Protein AF-G4YVN9-F1 (afdb_monomer)

Solvent-accessible surface area (backbone atoms only — not comparable to full-atom values): 14091 Å² total; per-residue (Å²): 124,64,79,75,67,74,50,81,81,63,71,88,77,59,99,84,63,82,79,69,80,86,70,81,85,80,75,87,69,86,70,76,85,80,67,94,53,80,72,56,83,64,62,75,65,60,95,79,80,63,79,85,68,81,74,78,73,76,87,68,78,73,83,72,84,81,64,103,67,51,73,68,53,55,52,47,38,71,74,72,46,78,94,74,65,49,88,92,45,40,80,76,66,80,69,82,77,75,92,75,70,86,84,69,93,81,78,81,51,76,68,57,58,75,26,63,93,32,73,70,48,42,49,42,58,79,54,39,70,68,57,38,47,49,52,24,53,53,51,42,51,52,49,64,70,40,43,68,60,51,30,52,52,53,47,52,52,38,49,58,47,23,76,77,39,80,84,54,81,69,75,56,63,66,59,45,40,54,57,66,63,65,62,75,78,64,48,36,67,59,54,53,50,54,52,51,52,52,51,48,42,70,76,54,65,74,87,69,65,77,87,82,112

Radius of gyration: 25.39 Å; Cα contacts (8 Å, |Δi|>4): 67; chains: 1; bounding box: 61×57×61 Å

Structure (mmCIF, N/CA/C/O backbone):
data_AF-G4YVN9-F1
#
_entry.id   AF-G4YVN9-F1
#
loop_
_atom_site.group_PDB
_atom_site.id
_atom_site.type_symbol
_atom_site.label_atom_id
_atom_site.label_alt_id
_atom_site.label_comp_id
_atom_site.label_asym_id
_atom_site.label_entity_id
_atom_site.label_seq_id
_atom_site.pdbx_PDB_ins_code
_atom_site.Cartn_x
_atom_site.Cartn_y
_atom_site.Cartn_z
_atom_site.occupancy
_atom_site.B_iso_or_equiv
_atom_site.auth_seq_id
_atom_site.auth_comp_id
_atom_site.auth_asym_id
_atom_site.auth_atom_id
_atom_site.pdbx_PDB_model_num
ATOM 1 N N . MET A 1 1 ? 16.236 -17.121 -5.982 1.00 44.38 1 MET A N 1
ATOM 2 C CA . MET A 1 1 ? 16.757 -15.906 -6.658 1.00 44.38 1 MET A CA 1
ATOM 3 C C . MET A 1 1 ? 18.262 -15.664 -6.457 1.00 44.38 1 MET A C 1
ATOM 5 O O . MET A 1 1 ? 18.818 -14.836 -7.165 1.00 44.38 1 MET A O 1
ATOM 9 N N . GLU A 1 2 ? 18.965 -16.414 -5.595 1.00 36.50 2 GLU A N 1
ATOM 10 C CA . GLU A 1 2 ? 20.438 -16.334 -5.473 1.00 36.50 2 GLU A CA 1
ATOM 11 C C . GLU A 1 2 ? 21.221 -16.834 -6.702 1.00 36.50 2 GLU A C 1
ATOM 13 O O . GLU A 1 2 ? 22.342 -16.385 -6.937 1.00 36.50 2 GLU A O 1
ATOM 18 N N . GLY A 1 3 ? 20.648 -17.748 -7.495 1.00 36.69 3 GLY A N 1
ATOM 19 C CA . GLY A 1 3 ? 21.341 -18.373 -8.632 1.00 36.69 3 GLY A CA 1
ATOM 20 C C . GLY A 1 3 ? 21.791 -17.387 -9.716 1.00 36.69 3 GLY A C 1
ATOM 21 O O . GLY A 1 3 ? 22.830 -17.594 -10.327 1.00 36.69 3 GLY A O 1
ATOM 22 N N . LEU A 1 4 ? 21.072 -16.274 -9.890 1.00 42.16 4 LEU A N 1
ATOM 23 C CA . LEU A 1 4 ? 21.401 -15.225 -10.867 1.00 42.16 4 LEU A CA 1
ATOM 24 C C . LEU A 1 4 ? 22.430 -14.209 -10.338 1.00 42.16 4 LEU A C 1
ATOM 26 O O . LEU A 1 4 ? 22.966 -13.423 -11.111 1.00 42.16 4 LEU A O 1
ATOM 30 N N . ARG A 1 5 ? 22.707 -14.219 -9.025 1.00 46.09 5 ARG A N 1
ATOM 31 C CA . ARG A 1 5 ? 23.653 -13.306 -8.355 1.00 46.09 5 ARG A CA 1
ATOM 32 C C . ARG A 1 5 ? 25.050 -13.918 -8.174 1.00 46.09 5 ARG A C 1
ATOM 34 O O . ARG A 1 5 ? 26.024 -13.180 -8.054 1.00 46.09 5 ARG A O 1
ATOM 41 N N . LYS A 1 6 ? 25.156 -15.256 -8.107 1.00 42.47 6 LYS A N 1
ATOM 42 C CA . LYS A 1 6 ? 26.416 -15.977 -7.809 1.00 42.47 6 LYS A CA 1
ATOM 43 C C . LYS A 1 6 ? 27.390 -16.034 -8.979 1.00 42.47 6 LYS A C 1
ATOM 45 O O . LYS A 1 6 ? 28.599 -16.121 -8.768 1.00 42.47 6 LYS A O 1
ATOM 50 N N . GLU A 1 7 ? 26.893 -15.927 -10.198 1.00 38.38 7 GLU A N 1
ATOM 51 C CA . GLU A 1 7 ? 27.740 -15.787 -11.367 1.00 38.38 7 GLU A CA 1
ATOM 52 C C . GLU A 1 7 ? 27.807 -14.297 -11.679 1.00 38.38 7 GLU A C 1
ATOM 54 O O . GLU A 1 7 ? 26.782 -13.670 -11.923 1.00 38.38 7 GLU A O 1
ATOM 59 N N . ARG A 1 8 ? 29.003 -13.701 -11.651 1.00 44.34 8 ARG A N 1
ATOM 60 C CA . ARG A 1 8 ? 29.270 -12.351 -12.180 1.00 44.34 8 ARG A CA 1
ATOM 61 C C . ARG A 1 8 ? 29.060 -12.336 -13.706 1.00 44.34 8 ARG A C 1
ATOM 63 O O . ARG A 1 8 ? 29.986 -12.058 -14.462 1.00 44.34 8 ARG A O 1
ATOM 70 N N . LEU A 1 9 ? 27.874 -12.733 -14.159 1.00 46.00 9 LEU A N 1
ATOM 71 C CA . LEU A 1 9 ? 27.539 -13.019 -15.547 1.00 46.00 9 LEU A CA 1
ATOM 72 C C . LEU A 1 9 ? 27.389 -11.731 -16.356 1.00 46.00 9 LEU A C 1
ATOM 74 O O . LEU A 1 9 ? 27.529 -11.725 -17.576 1.00 46.00 9 LEU A O 1
ATOM 78 N N . PHE A 1 10 ? 27.184 -10.615 -15.662 1.00 49.19 10 PHE A N 1
ATOM 79 C CA . PHE A 1 10 ? 27.110 -9.295 -16.249 1.00 49.19 10 PHE A CA 1
ATOM 80 C C . PHE A 1 10 ? 28.184 -8.435 -15.586 1.00 49.19 10 PHE A C 1
ATOM 82 O O . PHE A 1 10 ? 28.262 -8.359 -14.363 1.00 49.19 10 PHE A O 1
ATOM 89 N N . GLY A 1 11 ? 29.072 -7.866 -16.411 1.00 50.97 11 GLY A N 1
ATOM 90 C CA . GLY A 1 11 ? 30.126 -6.939 -15.987 1.00 50.97 11 GLY A CA 1
ATOM 91 C C . GLY A 1 11 ? 29.588 -5.699 -15.249 1.00 50.97 11 GLY A C 1
ATOM 92 O O . GLY A 1 11 ? 28.411 -5.666 -14.903 1.00 50.97 11 GLY A O 1
ATOM 93 N N . PRO A 1 12 ? 30.421 -4.670 -15.007 1.00 53.59 12 PRO A N 1
ATOM 94 C CA . PRO A 1 12 ? 30.052 -3.543 -14.147 1.00 53.59 12 PRO A CA 1
ATOM 95 C C . PRO A 1 12 ? 28.684 -2.942 -14.518 1.00 53.59 12 PRO A C 1
ATOM 97 O O . PRO A 1 12 ? 28.393 -2.726 -15.699 1.00 53.59 12 PRO A O 1
ATOM 100 N N . THR A 1 13 ? 27.845 -2.745 -13.498 1.00 54.03 13 THR A N 1
ATOM 101 C CA . THR A 1 13 ? 26.510 -2.131 -13.571 1.00 54.03 13 THR A CA 1
ATOM 102 C C . THR A 1 13 ? 26.616 -0.693 -14.075 1.00 54.03 13 THR A C 1
ATOM 104 O O . THR A 1 13 ? 27.587 -0.002 -13.762 1.00 54.03 13 THR A O 1
ATOM 107 N N . ALA A 1 14 ? 25.657 -0.255 -14.896 1.00 59.81 14 ALA A N 1
ATOM 108 C CA . ALA A 1 14 ? 25.642 1.118 -15.398 1.00 59.81 14 ALA A CA 1
ATOM 109 C C . ALA A 1 14 ? 25.299 2.099 -14.262 1.00 59.81 14 ALA A C 1
ATOM 111 O O . ALA A 1 14 ? 24.650 1.711 -13.296 1.00 59.81 14 ALA A O 1
ATOM 112 N N . GLU A 1 15 ? 25.712 3.367 -14.378 1.00 59.22 15 GLU A N 1
ATOM 113 C CA . GLU A 1 15 ? 25.463 4.400 -13.349 1.00 59.22 15 GLU A CA 1
ATOM 114 C C . GLU A 1 15 ? 23.966 4.629 -13.057 1.00 59.22 15 GLU A C 1
ATOM 116 O O . GLU A 1 15 ? 23.623 5.113 -11.985 1.00 59.22 15 GLU A O 1
ATOM 121 N N . ASP A 1 16 ? 23.089 4.230 -13.981 1.00 58.62 16 ASP A N 1
ATOM 122 C CA . ASP A 1 16 ? 21.628 4.372 -13.912 1.00 58.62 16 ASP A CA 1
ATOM 123 C C . ASP A 1 16 ? 20.902 3.080 -13.451 1.00 58.62 16 ASP A C 1
ATOM 125 O O . ASP A 1 16 ? 19.677 3.008 -13.406 1.00 58.62 16 ASP A O 1
ATOM 129 N N . ASP A 1 17 ? 21.637 2.013 -13.100 1.00 56.91 17 ASP A N 1
ATOM 130 C CA . ASP A 1 17 ? 21.050 0.763 -12.586 1.00 56.91 17 ASP A CA 1
ATOM 131 C C . ASP A 1 17 ? 20.788 0.864 -11.067 1.00 56.91 17 ASP A C 1
ATOM 133 O O . ASP A 1 17 ? 21.581 0.410 -10.242 1.00 56.91 17 ASP A O 1
ATOM 137 N N . VAL A 1 18 ? 19.649 1.448 -10.683 1.00 54.72 18 VAL A N 1
ATOM 138 C CA . VAL A 1 18 ? 19.271 1.714 -9.275 1.00 54.72 18 VAL A CA 1
ATOM 139 C C . VAL A 1 18 ? 18.641 0.534 -8.509 1.00 54.72 18 VAL A C 1
ATOM 141 O O . VAL A 1 18 ? 18.411 0.646 -7.308 1.00 54.72 18 VAL A O 1
ATOM 144 N N . SER A 1 19 ? 18.411 -0.628 -9.135 1.00 52.06 19 SER A N 1
ATOM 145 C CA . SER A 1 19 ? 17.716 -1.775 -8.499 1.00 52.06 19 SER A CA 1
ATOM 146 C C . SER A 1 19 ? 18.658 -2.875 -7.962 1.00 52.06 19 SER A C 1
ATOM 148 O O . SER A 1 19 ? 18.350 -4.066 -8.005 1.00 52.06 19 SER A O 1
ATOM 150 N N . VAL A 1 20 ? 19.852 -2.517 -7.471 1.00 47.88 20 VAL A N 1
ATOM 151 C CA . VAL A 1 20 ? 20.804 -3.497 -6.904 1.00 47.88 20 VAL A CA 1
ATOM 152 C C . VAL A 1 20 ? 21.161 -3.132 -5.465 1.00 47.88 20 VAL A C 1
ATOM 154 O O . VAL A 1 20 ? 22.222 -2.579 -5.179 1.00 47.88 20 VAL A O 1
ATOM 157 N N . VAL A 1 21 ? 20.267 -3.449 -4.529 1.00 47.47 21 VAL A N 1
ATOM 158 C CA . VAL A 1 21 ? 20.582 -3.369 -3.097 1.00 47.47 21 VAL A CA 1
ATOM 159 C C . VAL A 1 21 ? 21.611 -4.456 -2.751 1.00 47.47 21 VAL A C 1
ATOM 161 O O . VAL A 1 21 ? 21.440 -5.633 -3.063 1.00 47.47 21 VAL A O 1
ATOM 164 N N . ALA A 1 22 ? 22.719 -4.038 -2.131 1.00 46.50 22 ALA A N 1
ATOM 165 C CA . ALA A 1 22 ? 23.915 -4.844 -1.868 1.00 46.50 22 ALA A CA 1
ATOM 166 C C . ALA A 1 22 ? 23.820 -5.772 -0.639 1.00 46.50 22 ALA A C 1
ATOM 168 O O . ALA A 1 22 ? 24.801 -6.433 -0.290 1.00 46.50 22 ALA A O 1
ATOM 169 N N . THR A 1 23 ? 22.683 -5.815 0.055 1.00 42.72 23 THR A N 1
ATOM 170 C CA . THR A 1 23 ? 22.547 -6.609 1.279 1.00 42.72 23 THR A CA 1
ATOM 171 C C . THR A 1 23 ? 22.150 -8.038 0.940 1.00 42.72 23 THR A C 1
ATOM 173 O O . THR A 1 23 ? 21.122 -8.285 0.314 1.00 42.72 23 THR A O 1
ATOM 176 N N . ALA A 1 24 ? 22.999 -8.986 1.341 1.00 41.47 24 ALA A N 1
ATOM 177 C CA . ALA A 1 24 ? 22.681 -10.403 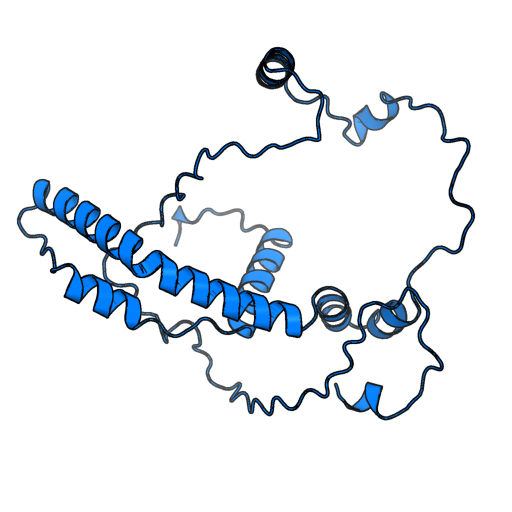1.301 1.00 41.47 24 ALA A CA 1
ATOM 178 C C . ALA A 1 24 ? 21.396 -10.647 2.103 1.00 41.47 24 ALA A C 1
ATOM 180 O O . ALA A 1 24 ? 21.340 -10.374 3.300 1.00 41.47 24 ALA A O 1
ATOM 181 N N . ASP A 1 25 ? 20.378 -11.120 1.395 1.00 45.06 25 ASP A N 1
ATOM 182 C CA . ASP A 1 25 ? 19.105 -11.585 1.926 1.00 45.06 25 ASP A CA 1
ATOM 183 C C . ASP A 1 25 ? 19.387 -12.825 2.789 1.00 45.06 25 ASP A C 1
ATOM 185 O O . ASP A 1 25 ? 19.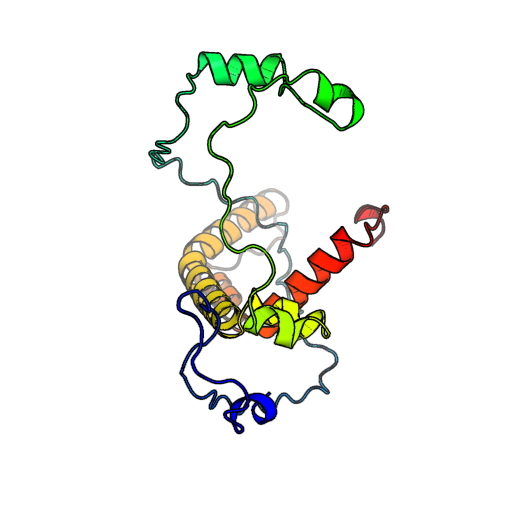578 -13.922 2.270 1.00 45.06 25 ASP A O 1
ATOM 189 N N . LEU A 1 26 ? 19.538 -12.620 4.099 1.00 38.94 26 LEU A N 1
ATOM 190 C CA . LEU A 1 26 ? 19.596 -13.685 5.107 1.00 38.94 26 LEU A CA 1
ATOM 191 C C . LEU A 1 26 ? 18.241 -13.825 5.809 1.00 38.94 26 LEU A C 1
ATOM 193 O O . LEU A 1 26 ? 18.182 -14.092 7.007 1.00 38.94 26 LEU A O 1
ATOM 197 N N . SER A 1 27 ? 17.148 -13.604 5.081 1.00 42.94 27 SER A N 1
ATOM 198 C CA . SER A 1 27 ? 15.816 -13.919 5.572 1.00 42.94 27 SER A CA 1
ATOM 199 C C . SER A 1 27 ? 15.478 -15.356 5.173 1.00 42.94 27 SER A C 1
ATOM 201 O O . SER A 1 27 ? 14.817 -15.588 4.161 1.00 42.94 27 SER A O 1
ATOM 203 N N . ASP A 1 28 ? 15.945 -16.328 5.964 1.00 38.59 28 ASP A N 1
ATOM 204 C CA . ASP A 1 28 ? 15.372 -17.682 5.983 1.00 38.59 28 ASP A CA 1
ATOM 205 C C . ASP A 1 28 ? 13.939 -17.573 6.529 1.00 38.59 28 ASP A C 1
ATOM 207 O O . ASP A 1 28 ? 13.666 -17.781 7.710 1.00 38.59 28 ASP A O 1
ATOM 211 N N . CYS A 1 29 ? 13.012 -17.174 5.663 1.00 37.56 29 CYS A N 1
ATOM 212 C CA . CYS A 1 29 ? 11.595 -17.395 5.886 1.00 37.56 29 CYS A CA 1
ATOM 213 C C . CYS A 1 29 ? 11.269 -18.737 5.241 1.00 37.56 29 CYS A C 1
ATOM 215 O O . CYS A 1 29 ? 10.968 -18.797 4.047 1.00 37.56 29 CYS A O 1
ATOM 217 N N . GLU A 1 30 ? 11.353 -19.815 6.020 1.00 38.53 30 GLU A N 1
ATOM 218 C CA . GLU A 1 30 ? 10.612 -21.033 5.704 1.00 38.53 30 GLU A CA 1
ATOM 219 C C . GLU A 1 30 ? 9.124 -20.664 5.748 1.00 38.53 30 GLU A C 1
ATOM 221 O O . GLU A 1 30 ? 8.496 -20.655 6.803 1.00 38.53 30 GLU A O 1
ATOM 226 N N . SER A 1 31 ? 8.581 -20.222 4.610 1.00 44.25 31 SER A N 1
ATOM 227 C CA . SER A 1 31 ? 7.146 -20.026 4.470 1.00 44.25 31 SER A CA 1
ATOM 228 C C . SER A 1 31 ? 6.526 -21.408 4.337 1.00 44.25 31 SER A C 1
ATOM 230 O O . SER A 1 31 ? 6.697 -22.064 3.305 1.00 44.25 31 SER A O 1
ATOM 232 N N . ASP A 1 32 ? 5.828 -21.840 5.379 1.00 39.81 32 ASP A N 1
ATOM 233 C CA . ASP A 1 32 ? 4.900 -22.964 5.325 1.00 39.81 32 ASP A CA 1
ATOM 234 C C . ASP A 1 32 ? 3.741 -22.529 4.412 1.00 39.81 32 ASP A C 1
ATOM 236 O O . ASP A 1 32 ? 2.757 -21.931 4.836 1.00 39.81 32 ASP A O 1
ATOM 240 N N . ALA A 1 33 ? 3.937 -22.695 3.104 1.00 45.34 33 ALA A N 1
ATOM 241 C CA . ALA A 1 33 ? 3.039 -22.225 2.050 1.00 45.34 33 ALA A CA 1
ATOM 242 C C . ALA A 1 33 ? 1.762 -23.081 1.915 1.00 45.34 33 ALA A C 1
ATOM 244 O O . ALA A 1 33 ? 1.075 -22.977 0.904 1.00 45.34 33 ALA A O 1
ATOM 245 N N . ASP A 1 34 ? 1.465 -23.911 2.918 1.00 45.06 34 ASP A N 1
ATOM 246 C CA . ASP A 1 34 ? 0.316 -24.820 2.959 1.00 45.06 34 ASP A CA 1
ATOM 247 C C . ASP A 1 34 ? -0.822 -24.319 3.874 1.00 45.06 34 ASP A C 1
ATOM 249 O O . ASP A 1 34 ? -1.827 -25.017 4.023 1.00 45.06 34 ASP A O 1
ATOM 253 N N . ASP A 1 35 ? -0.721 -23.119 4.465 1.00 43.28 35 ASP A N 1
ATOM 254 C CA . ASP A 1 35 ? -1.841 -22.531 5.214 1.00 43.28 35 ASP A CA 1
ATOM 255 C C . ASP A 1 35 ? -2.753 -21.719 4.277 1.00 43.28 35 ASP A C 1
ATOM 257 O O . ASP A 1 35 ? -2.614 -20.509 4.088 1.00 43.28 35 ASP A O 1
ATOM 261 N N . GLU A 1 36 ? -3.682 -22.432 3.639 1.00 47.59 36 GLU A N 1
ATOM 262 C CA . GLU A 1 36 ? -4.716 -21.944 2.707 1.00 47.59 36 GLU A CA 1
ATOM 263 C C . GLU A 1 36 ? -5.766 -21.009 3.358 1.00 47.59 36 GLU A C 1
ATOM 265 O O . GLU A 1 36 ? -6.865 -20.833 2.829 1.00 47.59 36 GLU A O 1
ATOM 270 N N . ASP A 1 37 ? -5.465 -20.391 4.506 1.00 49.16 37 ASP A N 1
ATOM 271 C CA . ASP A 1 37 ? -6.416 -19.542 5.227 1.00 49.16 37 ASP A CA 1
ATOM 272 C C . ASP A 1 37 ? -5.760 -18.331 5.937 1.00 49.16 37 ASP A C 1
ATOM 274 O O . ASP A 1 37 ? -6.037 -17.998 7.083 1.00 49.16 37 ASP A O 1
ATOM 278 N N . VAL A 1 38 ? -4.899 -17.588 5.228 1.00 49.00 38 VAL A N 1
ATOM 279 C CA . VAL A 1 38 ? -4.248 -16.355 5.745 1.00 49.00 38 VAL A CA 1
ATOM 280 C C . VAL A 1 38 ? -5.242 -15.256 6.166 1.00 49.00 38 VAL A C 1
ATOM 282 O O . VAL A 1 38 ? -4.917 -14.385 6.969 1.00 49.00 38 VAL A O 1
ATOM 285 N N . MET A 1 39 ? -6.479 -15.296 5.662 1.00 48.84 39 MET A N 1
ATOM 286 C CA . MET A 1 39 ? -7.509 -14.303 5.985 1.00 48.84 39 MET A CA 1
ATOM 287 C C . MET A 1 39 ? -8.295 -14.649 7.260 1.00 48.84 39 MET A C 1
ATOM 289 O O . MET A 1 39 ? -8.999 -13.780 7.783 1.00 48.84 39 MET A O 1
ATOM 293 N N . THR A 1 40 ? -8.205 -15.881 7.782 1.00 49.31 40 THR A N 1
ATOM 294 C CA . THR A 1 40 ? -8.967 -16.272 8.984 1.00 49.31 40 THR A CA 1
ATOM 295 C C . THR A 1 40 ? -8.291 -15.924 10.297 1.00 49.31 40 THR A C 1
ATOM 297 O O . THR A 1 40 ? -8.974 -15.832 11.319 1.00 49.31 40 THR A O 1
ATOM 300 N N . ASP A 1 41 ? -6.991 -15.644 10.297 1.00 50.22 41 ASP A N 1
ATOM 301 C CA . ASP A 1 41 ? -6.251 -15.376 11.533 1.00 50.22 41 ASP A CA 1
ATOM 302 C C . ASP A 1 41 ? -6.692 -14.088 12.252 1.00 50.22 41 ASP A C 1
ATOM 304 O O . ASP A 1 41 ? -6.548 -13.974 13.471 1.00 50.22 41 ASP A O 1
ATOM 308 N N . ASN A 1 42 ? -7.306 -13.156 11.515 1.00 54.69 42 ASN A N 1
ATOM 309 C CA . ASN A 1 42 ? -7.969 -11.961 12.040 1.00 54.69 42 ASN A CA 1
ATOM 310 C C . ASN A 1 42 ? -9.494 -11.968 11.765 1.00 54.69 42 ASN A C 1
ATOM 312 O O . ASN A 1 42 ? -10.126 -10.913 11.813 1.00 54.69 42 ASN A O 1
ATOM 316 N N . ALA A 1 43 ? -10.115 -13.133 11.501 1.00 45.22 43 ALA A N 1
ATOM 317 C CA . ALA A 1 43 ? -11.539 -13.257 11.124 1.00 45.22 43 ALA A CA 1
ATOM 318 C C . ALA A 1 43 ? -12.529 -12.686 12.147 1.00 45.22 43 ALA A C 1
ATOM 320 O O . ALA A 1 43 ? -13.690 -12.437 11.819 1.00 45.22 43 ALA A O 1
ATOM 321 N N . ILE A 1 44 ? -12.092 -12.457 13.385 1.00 42.12 44 ILE A N 1
ATOM 322 C CA . ILE A 1 44 ? -12.881 -11.718 14.364 1.00 42.12 44 ILE A CA 1
ATOM 323 C C . ILE A 1 44 ? -12.552 -10.235 14.191 1.00 42.12 44 ILE A C 1
ATOM 325 O O . ILE A 1 44 ? -11.922 -9.600 15.033 1.00 42.12 44 ILE A O 1
ATOM 329 N N . ALA A 1 45 ? -13.031 -9.677 13.079 1.00 43.56 45 ALA A N 1
ATOM 330 C CA . ALA A 1 45 ? -13.428 -8.281 13.051 1.00 43.56 45 ALA A CA 1
ATOM 331 C C . ALA A 1 45 ? -14.387 -8.102 14.236 1.00 43.56 45 ALA A C 1
ATOM 333 O O . ALA A 1 45 ? -15.422 -8.778 14.286 1.00 43.56 45 ALA A O 1
ATOM 334 N N . PRO A 1 46 ? -14.043 -7.300 15.250 1.00 40.50 46 PRO A N 1
ATOM 335 C CA . PRO A 1 46 ? -14.888 -7.235 16.418 1.00 40.50 46 PRO A CA 1
ATOM 336 C C . PRO A 1 46 ? -16.238 -6.663 15.981 1.00 40.50 46 PRO A C 1
ATOM 338 O O . PRO A 1 46 ? -16.267 -5.720 15.188 1.00 40.50 46 PRO A O 1
ATOM 341 N N . GLU A 1 47 ? -17.338 -7.271 16.441 1.00 37.12 47 GLU A N 1
ATOM 342 C CA . GLU A 1 47 ? -18.701 -6.909 16.030 1.00 37.12 47 GLU A CA 1
ATOM 343 C C . GLU A 1 47 ? -18.849 -5.377 15.963 1.00 37.12 47 GLU A C 1
ATOM 345 O O . GLU A 1 47 ? -18.799 -4.681 16.982 1.00 37.12 47 GLU A O 1
ATOM 350 N N . GLY A 1 48 ? -18.967 -4.843 14.741 1.00 41.66 48 GLY A N 1
ATOM 351 C CA . GLY A 1 48 ? -19.147 -3.414 14.499 1.00 41.66 48 GLY A CA 1
ATOM 352 C C . GLY A 1 48 ? -17.973 -2.622 13.912 1.00 41.66 48 GLY A C 1
ATOM 353 O O . GLY A 1 48 ? -18.015 -1.399 14.051 1.00 41.66 48 GLY A O 1
ATOM 354 N N . VAL A 1 49 ? -16.992 -3.234 13.234 1.00 43.16 49 VAL A N 1
ATOM 355 C CA . VAL A 1 49 ? -16.210 -2.517 12.196 1.00 43.16 49 VAL A CA 1
ATOM 356 C C . VAL A 1 49 ? -17.123 -2.198 11.007 1.00 43.16 49 VAL A C 1
ATOM 358 O O . VAL A 1 49 ? -17.133 -2.880 9.990 1.00 43.16 49 VAL A O 1
ATOM 361 N N . GLU A 1 50 ? -17.969 -1.187 11.191 1.00 42.56 50 GLU A N 1
ATOM 362 C CA . GLU A 1 50 ? -18.438 -0.375 10.069 1.00 42.56 50 GLU A CA 1
ATOM 363 C C . GLU A 1 50 ? -17.262 0.470 9.580 1.00 42.56 50 GLU A C 1
ATOM 365 O O . GLU A 1 50 ? -16.379 0.793 10.384 1.00 42.56 50 GLU A O 1
ATOM 370 N N . ASP A 1 51 ? -17.277 0.768 8.280 1.00 39.56 51 ASP A N 1
ATOM 371 C CA . ASP A 1 51 ? -16.274 1.513 7.524 1.00 39.56 51 ASP A CA 1
ATOM 372 C C . ASP A 1 51 ? -15.486 2.508 8.392 1.00 39.56 51 ASP A C 1
ATOM 374 O O . ASP A 1 51 ? -16.038 3.325 9.143 1.00 39.56 51 ASP A O 1
ATOM 378 N N . VAL A 1 52 ? -14.157 2.411 8.314 1.00 45.47 52 VAL A N 1
ATOM 379 C CA . VAL A 1 52 ? -13.277 3.502 8.729 1.00 45.47 52 VAL A CA 1
ATOM 380 C C . VAL A 1 52 ? -13.648 4.694 7.858 1.00 45.47 52 VAL A C 1
ATOM 382 O O . VAL A 1 52 ? -13.241 4.766 6.704 1.00 45.47 52 VAL A O 1
ATOM 385 N N . ASP A 1 53 ? -14.491 5.575 8.396 1.00 47.00 53 ASP A N 1
ATOM 386 C CA . ASP A 1 53 ? -14.748 6.883 7.807 1.00 47.00 53 ASP A CA 1
ATOM 387 C C . ASP A 1 53 ? -13.400 7.568 7.566 1.00 47.00 53 ASP A C 1
ATOM 389 O O . ASP A 1 53 ? -12.506 7.490 8.421 1.00 47.00 53 ASP A O 1
ATOM 393 N N . ASP A 1 54 ? -13.271 8.209 6.403 1.00 47.69 54 ASP A N 1
ATOM 394 C CA . ASP A 1 54 ? -12.088 8.964 6.008 1.00 47.69 54 ASP A CA 1
ATOM 395 C C . ASP A 1 54 ? -11.629 9.844 7.176 1.00 47.69 54 ASP A C 1
ATOM 397 O O . ASP A 1 54 ? -12.379 10.682 7.686 1.00 47.69 54 ASP A O 1
ATOM 401 N N . VAL A 1 55 ? -10.394 9.630 7.634 1.00 46.53 55 VAL A N 1
ATOM 402 C CA . VAL A 1 55 ? -9.767 10.517 8.612 1.00 46.53 55 VAL A CA 1
ATOM 403 C C . VAL A 1 55 ? -9.721 11.895 7.963 1.00 46.53 55 VAL A C 1
ATOM 405 O O . VAL A 1 55 ? -9.071 12.048 6.927 1.00 46.53 55 VAL A O 1
ATOM 408 N N . GLU A 1 56 ? -10.414 12.880 8.547 1.00 45.03 56 GLU A N 1
ATOM 409 C CA . GLU A 1 56 ? -10.306 14.277 8.124 1.00 45.03 56 GLU A CA 1
ATOM 410 C C . GLU A 1 56 ? -8.819 14.629 8.076 1.00 45.03 56 GLU A C 1
ATOM 412 O O . GLU A 1 56 ? -8.125 14.634 9.100 1.00 45.03 56 GLU A O 1
ATOM 417 N N . MET A 1 57 ? -8.307 14.844 6.861 1.00 43.97 57 MET A N 1
ATOM 418 C CA . MET A 1 57 ? -6.932 15.274 6.689 1.00 43.97 57 MET A CA 1
ATOM 419 C C . MET A 1 57 ? -6.787 16.586 7.449 1.00 43.97 57 MET A C 1
ATOM 421 O O . MET A 1 57 ? -7.574 17.511 7.265 1.00 43.97 57 MET A O 1
ATOM 425 N N . ASN A 1 58 ? -5.801 16.649 8.339 1.00 44.78 58 ASN A N 1
ATOM 426 C CA . ASN A 1 58 ? -5.463 17.878 9.032 1.00 44.78 58 ASN A CA 1
ATOM 427 C C . ASN A 1 58 ? -5.243 18.975 7.976 1.00 44.78 58 ASN A C 1
ATOM 429 O O . ASN A 1 58 ? -4.295 18.875 7.198 1.00 44.78 58 ASN A O 1
ATOM 433 N N . GLU A 1 59 ? -6.089 20.009 7.982 1.00 48.06 59 GLU A N 1
ATOM 434 C CA . GLU A 1 59 ? -6.000 21.270 7.211 1.00 48.06 59 GLU A CA 1
ATOM 435 C C . GLU A 1 59 ? -4.763 22.102 7.629 1.00 48.06 59 GLU A C 1
ATOM 437 O O . GLU A 1 59 ? -4.776 23.330 7.708 1.00 48.06 59 GLU A O 1
ATOM 442 N N . GLY A 1 60 ? -3.677 21.428 8.006 1.00 44.00 60 GLY A N 1
ATOM 443 C CA . GLY A 1 60 ? -2.398 22.032 8.303 1.00 44.00 60 GLY A CA 1
ATOM 444 C C . GLY A 1 60 ? -1.736 22.401 6.994 1.00 44.00 60 GLY A C 1
ATOM 445 O O . GLY A 1 60 ? -0.998 21.579 6.466 1.00 44.00 60 GLY A O 1
ATOM 446 N N . ASP A 1 61 ? -2.062 23.604 6.513 1.00 49.22 61 ASP A N 1
ATOM 447 C CA . ASP A 1 61 ? -1.353 24.429 5.525 1.00 49.22 61 ASP A CA 1
ATOM 448 C C . ASP A 1 61 ? -0.248 23.655 4.794 1.00 49.22 61 ASP A C 1
ATOM 450 O O . ASP A 1 61 ? 0.947 23.772 5.088 1.00 49.22 61 ASP A O 1
ATOM 454 N N . LEU A 1 62 ? -0.674 22.769 3.888 1.00 46.50 62 LEU A N 1
ATOM 455 C CA . LEU A 1 62 ? 0.235 22.193 2.921 1.00 46.50 62 LEU A CA 1
ATOM 456 C C . LEU A 1 62 ? 0.611 23.364 2.025 1.00 46.50 62 LEU A C 1
ATOM 458 O O . LEU A 1 62 ? -0.176 23.763 1.171 1.00 46.50 62 LEU A O 1
ATOM 462 N N . ASP A 1 63 ? 1.800 23.920 2.244 1.00 49.12 63 ASP A N 1
ATOM 463 C CA . ASP A 1 63 ? 2.476 24.799 1.295 1.00 49.12 63 ASP A CA 1
ATOM 464 C C . ASP A 1 63 ? 2.743 23.985 0.017 1.00 49.12 63 ASP A C 1
ATOM 466 O O . ASP A 1 63 ? 3.843 23.494 -0.244 1.00 49.12 63 ASP A O 1
ATOM 470 N N . THR A 1 64 ? 1.683 23.743 -0.758 1.00 46.44 64 THR A N 1
ATOM 471 C CA . THR A 1 64 ? 1.709 23.143 -2.087 1.00 46.44 64 THR A CA 1
ATOM 472 C C . THR A 1 64 ? 2.219 24.198 -3.051 1.00 46.44 64 THR A C 1
ATOM 474 O O . THR A 1 64 ? 1.505 24.675 -3.932 1.00 46.44 64 THR A O 1
ATOM 477 N N . GLY A 1 65 ? 3.472 24.603 -2.877 1.00 54.09 65 GLY A N 1
ATOM 478 C CA . GLY A 1 65 ? 4.162 25.414 -3.857 1.00 54.09 65 GLY A CA 1
ATOM 479 C C . GLY A 1 65 ? 4.391 24.593 -5.118 1.00 54.09 65 GLY A C 1
ATOM 480 O O . GLY A 1 65 ? 5.448 23.980 -5.233 1.00 54.09 65 GLY A O 1
ATOM 481 N N . THR A 1 66 ? 3.437 24.528 -6.059 1.00 54.41 66 THR A N 1
ATOM 482 C CA . THR A 1 66 ? 3.759 24.118 -7.449 1.00 54.41 66 THR A CA 1
ATOM 483 C C . THR A 1 66 ? 2.748 24.426 -8.556 1.00 54.41 66 THR A C 1
ATOM 485 O O . THR A 1 66 ? 3.051 24.128 -9.709 1.00 54.41 66 THR A O 1
ATOM 488 N N . PHE A 1 67 ? 1.601 25.055 -8.304 1.00 54.84 67 PHE A N 1
ATOM 489 C CA . PHE A 1 67 ? 0.753 25.522 -9.405 1.00 54.84 67 PHE A CA 1
ATOM 490 C C . PHE A 1 67 ? 0.332 26.963 -9.133 1.00 54.84 67 PHE A C 1
ATOM 492 O O . PHE A 1 67 ? -0.357 27.216 -8.151 1.00 54.84 67 PHE A O 1
ATOM 499 N N . ASP A 1 68 ? 0.779 27.900 -9.979 1.00 67.94 68 ASP A N 1
ATOM 500 C CA . ASP A 1 68 ? 0.331 29.304 -10.011 1.00 67.94 68 ASP A CA 1
ATOM 501 C C . ASP A 1 68 ? -1.158 29.366 -10.421 1.00 67.94 68 ASP A C 1
ATOM 503 O O . ASP A 1 68 ? -1.510 29.850 -11.494 1.00 67.94 68 ASP A O 1
ATOM 507 N N . LEU A 1 69 ? -2.042 28.800 -9.601 1.00 77.50 69 LEU A N 1
ATOM 508 C CA . LEU A 1 69 ? -3.487 28.791 -9.791 1.00 77.50 69 LEU A CA 1
ATOM 509 C C . LEU A 1 69 ? -4.125 29.600 -8.668 1.00 77.50 69 LEU A C 1
ATOM 511 O O . LEU A 1 69 ? -3.859 29.375 -7.488 1.00 77.50 69 LEU A O 1
ATOM 515 N N . THR A 1 70 ? -4.966 30.558 -9.039 1.00 84.88 70 THR A N 1
ATOM 516 C CA . THR A 1 70 ? -5.725 31.372 -8.089 1.00 84.88 70 THR A CA 1
ATOM 517 C C . THR A 1 70 ? -7.031 30.677 -7.683 1.00 84.88 70 THR A C 1
ATOM 519 O O . THR A 1 70 ? -7.508 29.772 -8.366 1.00 84.88 70 THR A O 1
ATOM 522 N N . ASP A 1 71 ? -7.648 31.108 -6.577 1.00 84.81 71 ASP A N 1
ATOM 523 C CA . ASP A 1 71 ? -8.963 30.598 -6.139 1.00 84.81 71 ASP A CA 1
ATOM 524 C C . ASP A 1 71 ? -10.052 30.803 -7.214 1.00 84.81 71 ASP A C 1
ATOM 526 O O . ASP A 1 71 ? -10.907 29.943 -7.431 1.00 84.81 71 ASP A O 1
ATOM 530 N N . ASP A 1 72 ? -9.966 31.907 -7.962 1.00 84.44 72 ASP A N 1
ATOM 531 C CA . ASP A 1 72 ? -10.847 32.180 -9.099 1.00 84.44 72 ASP A CA 1
ATOM 532 C C . ASP A 1 72 ? -10.621 31.182 -10.252 1.00 84.44 72 ASP A C 1
ATOM 534 O O . ASP A 1 72 ? -11.589 30.749 -10.888 1.00 84.44 72 ASP A O 1
ATOM 538 N N . ASP A 1 73 ? -9.376 30.754 -10.496 1.00 82.75 73 ASP A N 1
ATOM 539 C CA . ASP A 1 73 ? -9.063 29.720 -11.492 1.00 82.75 73 ASP A CA 1
ATOM 540 C C . ASP A 1 73 ? -9.648 28.366 -11.073 1.00 82.75 73 ASP A C 1
ATOM 542 O O . ASP A 1 73 ? -10.271 27.681 -11.886 1.00 82.75 73 ASP A O 1
ATOM 546 N N . LEU A 1 74 ? -9.529 28.001 -9.792 1.00 84.31 74 LEU A N 1
ATOM 547 C CA . LEU A 1 74 ? -10.110 26.768 -9.248 1.00 84.31 74 LEU A CA 1
ATOM 548 C C . LEU A 1 74 ? -11.638 26.772 -9.337 1.00 84.31 74 LEU A C 1
ATOM 550 O O . LEU A 1 74 ? -12.239 25.773 -9.740 1.00 84.31 74 LEU A O 1
ATOM 554 N N . ARG A 1 75 ? -12.278 27.904 -9.019 1.00 86.75 75 ARG A N 1
ATOM 555 C CA . ARG A 1 75 ? -13.732 28.061 -9.144 1.00 86.75 75 ARG A CA 1
ATOM 556 C C . ARG A 1 75 ? -14.180 27.982 -10.605 1.00 86.75 75 ARG A C 1
ATOM 558 O O . ARG A 1 75 ? -15.177 27.330 -10.905 1.00 86.75 75 ARG A O 1
ATOM 565 N N . THR A 1 76 ? -13.403 28.557 -11.519 1.00 86.44 76 THR A N 1
ATOM 566 C CA . THR A 1 76 ? -13.656 28.464 -12.962 1.00 86.44 76 THR A CA 1
ATOM 567 C C . THR A 1 76 ? -13.523 27.026 -13.463 1.00 86.44 76 THR A C 1
ATOM 569 O O . THR A 1 76 ? -14.379 26.570 -14.220 1.00 86.44 76 THR A O 1
ATOM 572 N N . ILE A 1 77 ? -12.508 26.274 -13.024 1.00 85.19 77 ILE A N 1
ATOM 573 C CA . ILE A 1 77 ? -12.340 24.850 -13.370 1.00 85.19 77 ILE A CA 1
ATOM 574 C C . ILE A 1 77 ? -13.483 24.010 -12.785 1.00 85.19 77 ILE A C 1
ATOM 576 O O . ILE A 1 77 ? -13.981 23.106 -13.452 1.00 85.19 77 ILE A O 1
ATOM 580 N N . ALA A 1 78 ? -13.954 24.319 -11.575 1.00 84.81 78 ALA A N 1
ATOM 581 C CA . ALA A 1 78 ? -15.098 23.630 -10.979 1.00 84.81 78 ALA A CA 1
ATOM 582 C C . ALA A 1 78 ? -16.403 23.860 -11.767 1.00 84.81 78 ALA A C 1
ATOM 584 O O . ALA A 1 78 ? -17.212 22.941 -11.899 1.00 84.81 78 ALA A O 1
ATOM 585 N N . GLU A 1 79 ? -16.606 25.065 -12.309 1.00 86.06 79 GLU A N 1
AT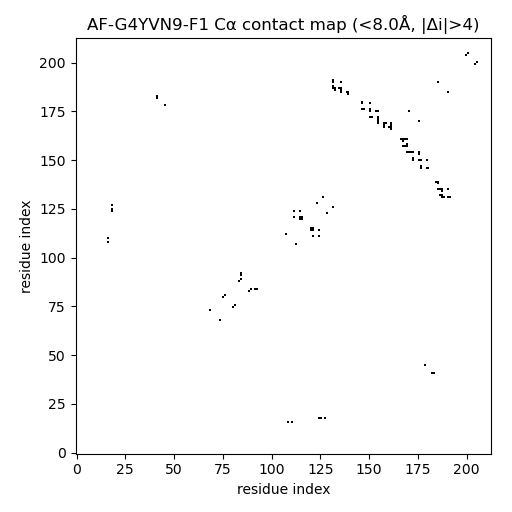OM 586 C CA . GLU A 1 79 ? -17.797 25.422 -13.091 1.00 86.06 79 GLU A CA 1
ATOM 587 C C . GLU A 1 79 ? -17.730 24.952 -14.555 1.00 86.06 79 GLU A C 1
ATOM 589 O O . GLU A 1 79 ? -18.733 24.494 -15.105 1.00 86.06 79 GLU A O 1
ATOM 594 N N . SER A 1 80 ? -16.564 25.074 -15.198 1.00 82.50 80 SER A N 1
ATOM 595 C CA . SER A 1 80 ? -16.366 24.797 -16.632 1.00 82.50 80 SER A CA 1
ATOM 596 C C . SER A 1 80 ? -15.797 23.406 -16.934 1.00 82.50 80 SER A C 1
ATOM 598 O O . SER A 1 80 ? -15.854 22.957 -18.080 1.00 82.50 80 SER A O 1
ATOM 600 N N . GLY A 1 81 ? -15.311 22.702 -15.909 1.00 81.31 81 GLY A N 1
ATOM 601 C CA . GLY A 1 81 ? -14.638 21.415 -16.032 1.00 81.31 81 GLY A CA 1
ATOM 602 C C . GLY A 1 81 ? -13.181 21.538 -16.489 1.00 81.31 81 GLY A C 1
ATOM 603 O O . GLY A 1 81 ? -12.639 22.623 -16.688 1.00 81.31 81 GLY A O 1
ATOM 604 N N . TRP A 1 82 ? -12.528 20.389 -16.668 1.00 80.12 82 TRP A N 1
ATOM 605 C CA . TRP A 1 82 ? -11.177 20.325 -17.226 1.00 80.12 82 TRP A CA 1
ATOM 606 C C . TRP A 1 82 ? -11.225 20.391 -18.752 1.00 80.12 82 TRP A C 1
ATOM 608 O O . TRP A 1 82 ? -12.018 19.689 -19.386 1.00 80.12 82 TRP A O 1
ATOM 618 N N . VAL A 1 83 ? -10.322 21.170 -19.355 1.00 75.88 83 VAL A N 1
ATOM 619 C CA . VAL A 1 83 ? -10.056 21.060 -20.794 1.00 75.88 83 VAL A CA 1
ATOM 620 C C . VAL A 1 83 ? -9.424 19.693 -21.037 1.00 75.88 83 VAL A C 1
ATOM 622 O O . VAL A 1 83 ? -8.287 19.441 -20.642 1.00 75.88 83 VAL A O 1
ATOM 625 N N . THR A 1 84 ? -10.186 18.794 -21.648 1.00 75.25 84 THR A N 1
ATOM 626 C CA . THR A 1 84 ? -9.756 17.427 -21.936 1.00 75.25 84 THR A CA 1
ATOM 627 C C . THR A 1 84 ? -9.352 17.310 -23.399 1.00 75.25 84 THR A C 1
ATOM 629 O O . THR A 1 84 ? -10.040 17.789 -24.297 1.00 75.25 84 THR A O 1
ATOM 632 N N . TYR A 1 85 ? -8.209 16.671 -23.629 1.00 75.69 85 TYR A N 1
ATOM 633 C CA . TYR A 1 85 ? -7.728 16.307 -24.957 1.00 75.69 85 TYR A CA 1
ATOM 634 C C . TYR A 1 85 ? -7.717 14.784 -25.030 1.00 75.69 85 TYR A C 1
ATOM 636 O O . TYR A 1 85 ? -6.696 14.144 -24.785 1.00 75.69 85 TYR A O 1
ATOM 644 N N . ASP A 1 86 ? -8.890 14.203 -25.269 1.00 77.94 86 ASP A N 1
ATOM 645 C CA . ASP A 1 86 ? -9.012 12.770 -25.533 1.00 77.94 86 ASP A CA 1
ATOM 646 C C . ASP A 1 86 ? -8.431 12.412 -26.916 1.00 77.94 86 ASP A C 1
ATOM 648 O O . ASP A 1 86 ? -7.933 13.270 -27.648 1.00 77.94 86 ASP A O 1
ATOM 652 N N . GLU A 1 87 ? -8.466 11.131 -27.283 1.00 76.00 87 GLU A N 1
ATOM 653 C CA . GLU A 1 87 ? -7.918 10.660 -28.560 1.00 76.00 87 GLU A CA 1
ATOM 654 C C . GLU A 1 87 ? -8.524 11.403 -29.769 1.00 76.00 87 GLU A C 1
ATOM 656 O O . GLU A 1 87 ? -7.785 11.792 -30.677 1.00 76.00 87 GLU A O 1
ATOM 661 N N . GLU A 1 88 ? -9.832 11.690 -29.742 1.00 77.88 88 GLU A N 1
ATOM 662 C CA . GLU A 1 88 ? -10.565 12.368 -30.821 1.00 77.88 88 GLU A CA 1
ATOM 663 C C . GLU A 1 88 ? -10.248 13.872 -30.906 1.00 77.88 88 GLU A C 1
ATOM 665 O O . GLU A 1 88 ? -10.248 14.446 -31.998 1.00 77.88 88 GLU A O 1
ATOM 670 N N . HIS A 1 89 ? -9.932 14.511 -29.776 1.00 76.44 89 HIS A N 1
ATOM 671 C CA . HIS A 1 89 ? -9.698 15.956 -29.666 1.00 76.44 89 HIS A CA 1
ATOM 672 C C . HIS A 1 89 ? -8.220 16.333 -29.476 1.00 76.44 89 HIS A C 1
ATOM 674 O O . HIS A 1 89 ? -7.889 17.521 -29.446 1.00 76.44 89 HIS A O 1
ATOM 680 N N . SER A 1 90 ? -7.319 15.351 -29.399 1.00 74.94 90 SER A N 1
ATOM 681 C CA . SER A 1 90 ? -5.872 15.534 -29.208 1.00 74.94 90 SER A CA 1
ATOM 682 C C . SER A 1 90 ? -5.227 16.466 -30.242 1.00 74.94 90 SER A C 1
ATOM 684 O O . SER A 1 90 ? -4.334 17.242 -29.908 1.00 74.9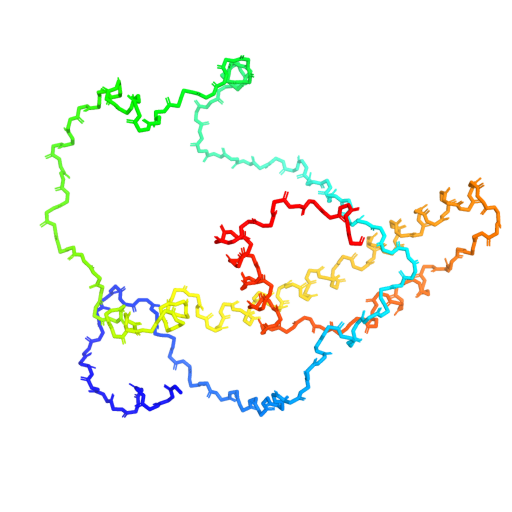4 90 SER A O 1
ATOM 686 N N . GLY A 1 91 ? -5.731 16.474 -31.480 1.00 75.69 91 GLY A N 1
ATOM 687 C CA . GLY A 1 91 ? -5.254 17.357 -32.551 1.00 75.69 91 GLY A CA 1
ATOM 688 C C . GLY A 1 91 ? -5.569 18.848 -32.359 1.00 75.69 91 GLY A C 1
ATOM 689 O O . GLY A 1 91 ? -4.975 19.684 -33.043 1.00 75.69 91 GLY A O 1
ATOM 690 N N . ASN A 1 92 ? -6.471 19.199 -31.436 1.00 81.56 92 ASN A N 1
ATOM 691 C CA . ASN A 1 92 ? -6.810 20.592 -31.128 1.00 81.56 92 ASN A CA 1
ATOM 692 C C . ASN A 1 92 ? -5.721 21.279 -30.290 1.00 81.56 92 ASN A C 1
ATOM 694 O O . ASN A 1 92 ? -5.613 22.506 -30.317 1.00 81.56 92 ASN A O 1
ATOM 698 N N . LEU A 1 93 ? -4.899 20.501 -29.576 1.00 77.75 93 LEU A N 1
ATOM 699 C CA . LEU A 1 93 ? -3.746 21.006 -28.843 1.00 77.75 93 LEU A CA 1
ATOM 700 C C . LEU A 1 93 ? -2.542 21.108 -29.788 1.00 77.75 93 LEU A C 1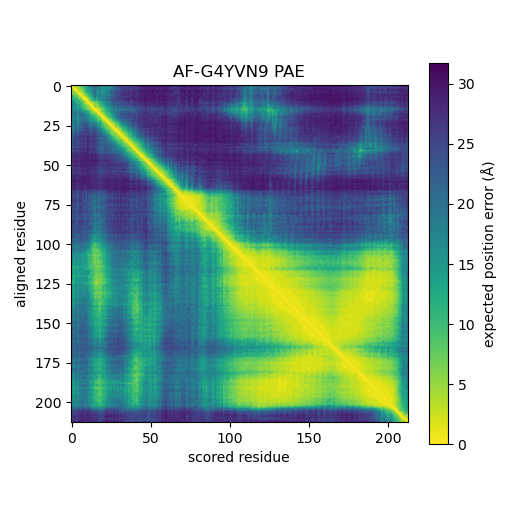
ATOM 702 O O . LEU A 1 93 ? -1.769 20.169 -29.958 1.00 77.75 93 LEU A O 1
ATOM 706 N N . GLN A 1 94 ? -2.386 22.269 -30.417 1.00 75.56 94 GLN A N 1
ATOM 707 C CA . GLN A 1 94 ? -1.200 22.587 -31.210 1.00 75.56 94 GLN A CA 1
ATOM 708 C C . GLN A 1 94 ? -0.141 23.188 -30.281 1.00 75.56 94 GLN A C 1
ATOM 710 O O . GLN A 1 94 ? -0.188 24.376 -29.965 1.00 75.56 94 GLN A O 1
ATOM 715 N N . VAL A 1 95 ? 0.787 22.358 -29.807 1.00 77.75 95 VAL A N 1
ATOM 716 C CA . VAL A 1 95 ? 1.993 22.822 -29.104 1.00 77.75 95 VAL A CA 1
ATOM 717 C C . VAL A 1 95 ? 3.108 22.968 -30.135 1.00 77.75 95 VAL A C 1
ATOM 719 O O . VAL A 1 95 ? 3.267 22.090 -30.987 1.00 77.75 95 VAL A O 1
ATOM 722 N N . ASP A 1 96 ? 3.881 24.052 -30.068 1.00 82.19 96 ASP A N 1
ATOM 723 C CA . ASP A 1 96 ? 5.092 24.180 -30.880 1.00 82.19 96 ASP A CA 1
ATOM 724 C C . ASP A 1 96 ? 5.997 22.965 -30.646 1.00 82.19 96 ASP A C 1
ATOM 726 O O . ASP A 1 96 ? 6.218 22.542 -29.507 1.00 82.19 96 ASP A O 1
ATOM 730 N N . ALA A 1 97 ? 6.513 22.383 -31.731 1.00 76.31 97 ALA A N 1
ATOM 731 C CA . ALA A 1 97 ? 7.428 21.258 -31.623 1.00 76.31 97 ALA A CA 1
ATOM 732 C C . ALA A 1 97 ? 8.652 21.680 -30.803 1.00 76.31 97 ALA A C 1
ATOM 734 O O . ALA A 1 97 ? 9.292 22.694 -31.104 1.00 76.31 97 ALA A O 1
ATOM 735 N N . ALA A 1 98 ? 8.983 20.888 -29.781 1.00 79.94 98 ALA A N 1
ATOM 736 C CA . ALA A 1 98 ? 10.202 21.088 -29.017 1.00 79.94 98 ALA A CA 1
ATOM 737 C C . ALA A 1 98 ? 11.396 21.089 -29.984 1.00 79.94 98 ALA A C 1
ATOM 739 O O . ALA A 1 98 ? 11.502 20.248 -30.874 1.00 79.94 98 ALA A O 1
ATOM 740 N N . THR A 1 99 ? 12.286 22.069 -29.860 1.00 82.69 99 THR A N 1
ATOM 741 C CA . THR A 1 99 ? 13.472 22.158 -30.739 1.00 82.69 99 THR A CA 1
ATOM 742 C C . THR A 1 99 ? 14.672 21.403 -30.170 1.00 82.69 99 THR A C 1
ATOM 744 O O . THR A 1 99 ? 15.692 21.253 -30.838 1.00 82.69 99 THR A O 1
ATOM 747 N N . ASP A 1 100 ? 14.523 20.888 -28.954 1.00 86.56 100 ASP A N 1
ATOM 748 C CA . ASP A 1 100 ? 15.536 20.306 -28.085 1.00 86.56 100 ASP A CA 1
ATOM 749 C C . ASP A 1 100 ? 15.179 18.869 -27.671 1.00 86.56 100 ASP A C 1
ATOM 751 O O . ASP A 1 100 ? 15.375 18.464 -26.526 1.00 86.56 100 ASP A O 1
ATOM 755 N N . TYR A 1 101 ? 14.661 18.067 -28.608 1.00 83.31 101 TYR A N 1
ATOM 756 C CA . TYR A 1 101 ? 14.413 16.648 -28.348 1.00 83.31 101 TYR A CA 1
ATOM 757 C C . TYR A 1 101 ? 15.681 15.938 -27.853 1.00 83.31 101 TYR A C 1
ATOM 759 O O . TYR A 1 101 ? 16.779 16.120 -28.382 1.00 83.31 101 TYR A O 1
ATOM 767 N N . TYR A 1 102 ? 15.509 15.081 -26.849 1.00 84.62 102 TYR A N 1
ATOM 768 C CA . TYR A 1 102 ? 16.569 14.216 -26.350 1.00 84.62 102 TYR A CA 1
ATOM 769 C C . TYR A 1 102 ? 17.044 13.246 -27.449 1.00 84.62 102 TYR A C 1
ATOM 771 O O . TYR A 1 102 ? 16.294 12.365 -27.862 1.00 84.62 102 TYR A O 1
ATOM 779 N N . ASP A 1 103 ? 18.300 13.388 -27.885 1.00 85.38 103 ASP A N 1
ATOM 780 C CA . ASP A 1 103 ? 18.972 12.516 -28.875 1.00 85.38 103 ASP A CA 1
ATOM 781 C C . ASP A 1 103 ? 19.974 11.542 -28.212 1.00 85.38 103 ASP A C 1
ATOM 783 O O . ASP A 1 103 ? 20.950 11.076 -28.801 1.00 85.38 103 ASP A O 1
ATOM 787 N N . GLY A 1 104 ? 19.794 11.283 -26.914 1.00 87.00 104 GLY A N 1
ATOM 788 C CA . GLY A 1 104 ? 20.636 10.357 -26.163 1.00 87.00 104 GLY A CA 1
ATOM 789 C C . GLY A 1 104 ? 20.192 8.897 -26.293 1.00 87.00 104 GLY A C 1
ATOM 790 O O . GLY A 1 104 ? 19.3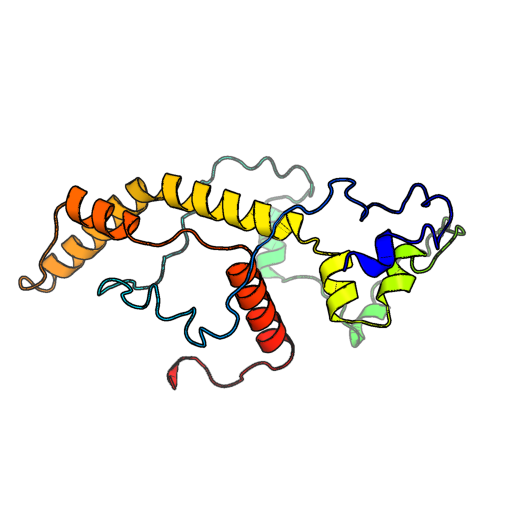28 8.534 -27.090 1.00 87.00 104 GLY A O 1
ATOM 791 N N . LYS A 1 105 ? 20.800 8.019 -25.487 1.00 85.06 105 LYS A N 1
ATOM 792 C CA . LYS A 1 105 ? 20.440 6.594 -25.473 1.00 85.06 105 LYS A CA 1
ATOM 793 C C . LYS A 1 105 ? 19.035 6.421 -24.903 1.00 85.06 105 LYS A C 1
ATOM 795 O O . LYS A 1 105 ? 18.749 6.904 -23.816 1.00 85.06 105 LYS A O 1
ATOM 800 N N . TYR A 1 106 ? 18.203 5.668 -25.607 1.00 84.62 106 TYR A N 1
ATOM 801 C CA . TYR A 1 106 ? 16.846 5.330 -25.194 1.00 84.62 106 TYR A CA 1
ATOM 802 C C . TYR A 1 106 ? 16.655 3.810 -25.170 1.00 84.62 106 TYR A C 1
ATOM 804 O O . TYR A 1 106 ? 17.397 3.063 -25.813 1.00 84.62 106 TYR A O 1
ATOM 812 N N . GLY A 1 107 ? 15.641 3.359 -24.435 1.00 87.50 107 GLY A N 1
ATOM 813 C CA . GLY A 1 107 ?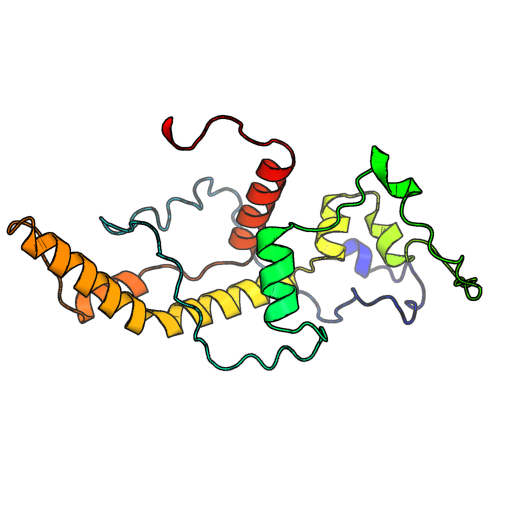 15.297 1.946 -24.286 1.00 87.50 107 GLY A CA 1
ATOM 814 C C . GLY A 1 107 ? 15.580 1.392 -22.886 1.00 87.50 107 GLY A C 1
ATOM 815 O O . GLY A 1 107 ? 16.138 2.089 -22.039 1.00 87.50 107 GLY A O 1
ATOM 816 N N . PRO A 1 108 ? 15.160 0.143 -22.623 1.00 86.44 108 PRO A N 1
ATOM 817 C CA . PRO A 1 108 ? 15.300 -0.470 -21.310 1.00 86.44 108 PRO A CA 1
ATOM 818 C C . PRO A 1 108 ? 16.772 -0.692 -20.946 1.00 86.44 108 PRO A C 1
ATOM 820 O O . PRO A 1 108 ? 17.604 -1.036 -21.792 1.00 86.44 108 PRO A O 1
ATOM 823 N N . THR A 1 109 ? 17.086 -0.528 -19.662 1.00 87.44 109 THR A N 1
ATOM 824 C CA . THR A 1 109 ? 18.413 -0.827 -19.116 1.00 87.44 109 THR A CA 1
ATOM 825 C C . THR A 1 109 ? 18.729 -2.318 -19.242 1.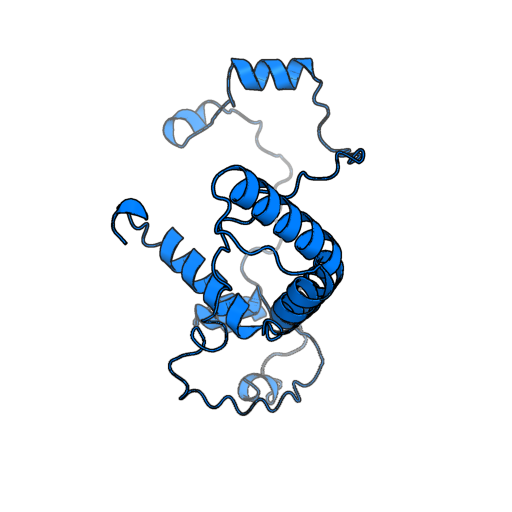00 87.44 109 THR A C 1
ATOM 827 O O . THR A 1 109 ? 17.844 -3.169 -19.362 1.00 87.44 109 THR A O 1
ATOM 830 N N . ARG A 1 110 ? 20.020 -2.673 -19.186 1.00 85.19 110 ARG A N 1
ATOM 831 C CA . ARG A 1 110 ? 20.451 -4.084 -19.239 1.00 85.19 110 ARG A CA 1
ATOM 832 C C . ARG A 1 110 ? 19.860 -4.908 -18.093 1.00 85.19 110 ARG A C 1
ATOM 834 O O . ARG A 1 110 ? 19.568 -6.083 -18.293 1.00 85.19 110 ARG A O 1
ATOM 841 N N . SER A 1 111 ? 19.689 -4.299 -16.922 1.00 84.19 111 SER A N 1
ATOM 842 C CA . SER A 1 111 ? 19.069 -4.929 -15.758 1.00 84.19 111 SER A CA 1
ATOM 843 C C . SER A 1 111 ? 17.574 -5.177 -15.978 1.00 84.19 111 SER A C 1
ATOM 845 O O . SER A 1 111 ? 17.136 -6.305 -15.783 1.00 84.19 111 SER A O 1
ATOM 847 N N . ALA A 1 112 ? 16.815 -4.202 -16.489 1.00 86.81 112 ALA A N 1
ATOM 848 C CA . ALA A 1 112 ? 15.403 -4.387 -16.831 1.00 86.81 112 ALA A CA 1
ATOM 849 C C . ALA A 1 112 ? 15.208 -5.481 -17.897 1.00 86.81 112 ALA A C 1
ATOM 851 O O . ALA A 1 112 ? 14.329 -6.331 -17.762 1.00 86.81 112 ALA A O 1
ATOM 852 N N . ILE A 1 113 ? 16.075 -5.517 -18.920 1.00 89.25 113 ILE A N 1
ATOM 853 C CA . ILE A 1 113 ? 16.058 -6.569 -19.953 1.00 89.25 113 ILE A CA 1
ATOM 854 C C . ILE A 1 113 ? 16.229 -7.962 -19.329 1.00 89.25 113 ILE A C 1
ATOM 856 O O . ILE A 1 113 ? 15.570 -8.901 -19.762 1.00 89.25 113 ILE A O 1
ATOM 860 N N . ALA A 1 114 ? 17.060 -8.109 -18.293 1.00 88.19 114 ALA A N 1
ATOM 861 C CA . ALA A 1 114 ? 17.289 -9.402 -17.646 1.00 88.19 114 ALA A CA 1
ATOM 862 C C . ALA A 1 114 ? 16.038 -9.977 -16.951 1.00 88.19 114 ALA A C 1
ATOM 864 O O . ALA A 1 114 ? 15.963 -11.189 -16.750 1.00 88.19 114 ALA A O 1
ATOM 865 N N . TYR A 1 115 ? 15.061 -9.134 -16.605 1.00 87.62 115 TYR A N 1
ATOM 866 C CA . TYR A 1 115 ? 13.795 -9.544 -15.986 1.00 87.62 115 TYR A CA 1
ATOM 867 C C . TYR A 1 115 ? 12.604 -9.509 -16.955 1.00 87.62 115 TYR A C 1
ATOM 869 O O . TYR A 1 115 ? 11.498 -9.876 -16.563 1.00 87.62 115 TYR A O 1
ATOM 877 N N . ALA A 1 116 ? 12.810 -9.106 -18.214 1.00 89.62 116 ALA A N 1
ATOM 878 C CA . ALA A 1 116 ? 11.740 -8.876 -19.189 1.00 89.62 116 ALA A CA 1
ATOM 879 C C . ALA A 1 116 ? 10.899 -10.122 -19.507 1.00 89.62 116 ALA A C 1
ATOM 881 O O . ALA A 1 116 ? 9.700 -9.997 -19.747 1.00 89.62 116 ALA A O 1
ATOM 882 N N . ASP A 1 117 ? 11.493 -11.315 -19.443 1.00 91.50 117 ASP A N 1
ATOM 883 C CA . ASP A 1 117 ? 10.797 -12.574 -19.741 1.00 91.50 117 ASP A CA 1
ATOM 884 C C . ASP A 1 117 ? 9.885 -13.058 -18.595 1.00 91.50 117 ASP A C 1
ATOM 886 O O . ASP A 1 117 ? 9.174 -14.053 -18.737 1.00 91.50 117 ASP A O 1
ATOM 890 N N . SER A 1 118 ? 9.888 -12.372 -17.447 1.00 91.94 118 SER A N 1
ATOM 891 C CA . SER A 1 118 ? 9.058 -12.708 -16.291 1.00 91.94 118 SER A CA 1
ATOM 892 C C . SER A 1 118 ? 8.249 -11.490 -15.851 1.00 91.94 118 SER A C 1
ATOM 894 O O . SER A 1 118 ? 8.812 -10.596 -15.221 1.00 91.94 118 SER A O 1
ATOM 896 N N . PRO A 1 119 ? 6.924 -11.449 -16.089 1.00 90.19 119 PRO A N 1
ATOM 897 C CA . PRO A 1 119 ? 6.072 -10.363 -15.600 1.00 90.19 119 PRO A CA 1
ATOM 898 C C . PRO A 1 119 ? 6.192 -10.155 -14.085 1.00 90.19 119 PRO A C 1
ATOM 900 O O . PRO A 1 119 ? 6.263 -9.024 -13.612 1.00 90.19 119 PRO A O 1
ATOM 903 N N . LEU A 1 120 ? 6.305 -11.250 -13.324 1.00 89.50 120 LEU A N 1
ATOM 904 C CA . LEU A 1 120 ? 6.534 -11.200 -11.880 1.00 89.50 120 LEU A CA 1
ATOM 905 C C . LEU A 1 120 ? 7.949 -10.705 -11.532 1.00 89.50 120 LEU A C 1
ATOM 907 O O . LEU A 1 120 ? 8.134 -9.977 -10.562 1.00 89.50 120 LEU A O 1
ATOM 911 N N . GLY A 1 121 ? 8.954 -11.074 -12.330 1.00 88.75 121 GLY A N 1
ATOM 912 C CA . GLY A 1 121 ? 10.316 -10.555 -12.192 1.00 88.75 121 GLY A CA 1
ATOM 913 C C . GLY A 1 121 ? 10.385 -9.050 -12.447 1.00 88.75 121 GLY A C 1
ATOM 914 O O . GLY A 1 121 ? 10.996 -8.328 -11.667 1.00 88.75 121 GLY A O 1
ATOM 915 N N . MET A 1 122 ? 9.699 -8.571 -13.486 1.00 91.62 122 MET A N 1
ATOM 916 C CA . MET A 1 122 ? 9.581 -7.149 -13.803 1.00 91.62 122 MET A CA 1
ATOM 917 C C . MET A 1 122 ? 8.825 -6.384 -12.707 1.00 91.62 122 MET A C 1
ATOM 919 O O . MET A 1 122 ? 9.221 -5.278 -12.348 1.00 91.62 122 MET A O 1
ATOM 923 N N . PHE A 1 123 ? 7.788 -6.988 -12.117 1.00 91.19 123 PHE A N 1
ATOM 924 C CA . PHE A 1 123 ? 7.084 -6.418 -10.967 1.00 91.19 123 PHE A CA 1
ATOM 925 C C . PHE A 1 123 ? 8.041 -6.147 -9.796 1.00 91.19 123 PHE A C 1
ATOM 927 O O . PHE A 1 123 ? 8.133 -5.013 -9.333 1.00 91.19 123 PHE A O 1
ATOM 934 N N . PHE A 1 124 ? 8.820 -7.147 -9.370 1.00 90.62 124 PHE A N 1
ATOM 935 C CA . PHE A 1 124 ? 9.778 -6.970 -8.270 1.00 90.62 124 PHE A CA 1
ATOM 936 C C . PHE A 1 124 ? 11.036 -6.179 -8.651 1.00 90.62 124 PHE A C 1
ATOM 938 O O . PHE A 1 124 ? 11.745 -5.712 -7.764 1.00 90.62 124 PHE A O 1
ATOM 945 N N . TYR A 1 125 ? 11.320 -6.004 -9.943 1.00 89.81 125 TYR A N 1
ATOM 946 C CA . TYR A 1 125 ? 12.381 -5.111 -10.406 1.00 89.81 125 TYR A CA 1
ATOM 947 C C . TYR A 1 125 ? 12.052 -3.642 -10.097 1.00 89.81 125 TYR A C 1
ATOM 949 O O . TYR A 1 125 ? 12.928 -2.911 -9.629 1.00 89.81 125 TYR A O 1
ATOM 957 N N . PHE A 1 126 ? 10.797 -3.229 -10.321 1.00 90.62 126 PHE A N 1
ATOM 958 C CA . PHE A 1 126 ? 10.316 -1.878 -10.003 1.00 90.62 126 PHE A CA 1
ATOM 959 C C . PHE A 1 126 ? 9.865 -1.720 -8.548 1.00 90.62 126 PHE A C 1
ATOM 961 O O . PHE A 1 126 ? 10.022 -0.645 -7.974 1.00 90.62 126 PHE A O 1
ATOM 968 N N . LEU A 1 127 ? 9.311 -2.777 -7.953 1.00 91.75 127 LEU A N 1
ATOM 969 C CA . LEU A 1 127 ? 8.795 -2.789 -6.585 1.00 91.75 127 LEU A CA 1
ATOM 970 C C . LEU A 1 127 ? 9.579 -3.816 -5.754 1.00 91.75 127 LEU A C 1
ATOM 972 O O . LEU A 1 127 ? 9.101 -4.936 -5.544 1.00 91.75 127 LEU A O 1
ATOM 976 N N . PRO A 1 128 ? 10.803 -3.467 -5.315 1.00 90.38 128 PRO A N 1
ATOM 977 C CA . PRO A 1 128 ? 11.715 -4.404 -4.668 1.00 90.38 128 PRO A CA 1
ATOM 978 C C . PRO A 1 128 ? 11.157 -4.931 -3.342 1.00 90.38 128 PRO A C 1
ATOM 980 O O . PRO A 1 128 ? 10.334 -4.292 -2.693 1.00 90.38 128 PRO A O 1
ATOM 983 N N . LYS A 1 129 ? 11.626 -6.102 -2.901 1.00 88.62 129 LYS A N 1
ATOM 984 C CA . LYS A 1 129 ? 11.150 -6.749 -1.663 1.00 88.62 129 LYS A CA 1
ATOM 985 C C . LYS A 1 129 ? 11.296 -5.855 -0.433 1.00 88.62 129 LYS A C 1
ATOM 987 O O . LYS A 1 129 ? 10.410 -5.819 0.414 1.00 88.62 129 LYS A O 1
ATOM 992 N N . GLU A 1 130 ? 12.389 -5.106 -0.370 1.00 88.75 130 GLU A N 1
ATOM 993 C CA . GLU A 1 130 ? 12.702 -4.177 0.709 1.00 88.75 130 GLU A CA 1
ATOM 994 C C . GLU A 1 130 ? 11.659 -3.061 0.830 1.00 88.75 130 GLU A C 1
ATOM 996 O O . GLU A 1 130 ? 11.391 -2.600 1.937 1.00 88.75 130 GLU A O 1
ATOM 1001 N N . LEU A 1 131 ? 11.041 -2.645 -0.284 1.00 92.69 131 LEU A N 1
ATOM 1002 C CA . LEU A 1 131 ? 9.941 -1.683 -0.259 1.00 92.69 131 LEU A CA 1
ATOM 1003 C C . LEU A 1 131 ? 8.763 -2.253 0.536 1.00 92.69 131 LEU A C 1
ATOM 1005 O O . LEU A 1 131 ? 8.263 -1.592 1.436 1.00 92.69 131 LEU A O 1
ATOM 1009 N N . TRP A 1 132 ? 8.360 -3.491 0.253 1.00 94.12 132 TRP A N 1
ATOM 1010 C CA . TRP A 1 132 ? 7.220 -4.131 0.914 1.00 94.12 132 TRP A CA 1
ATOM 1011 C C . TRP A 1 132 ? 7.454 -4.367 2.405 1.00 94.12 132 TRP A C 1
ATOM 1013 O O . TRP A 1 132 ? 6.536 -4.183 3.200 1.00 94.12 132 TRP A O 1
ATOM 1023 N N . VAL A 1 133 ? 8.685 -4.716 2.793 1.00 92.81 133 VAL A N 1
ATOM 1024 C CA . VAL A 1 133 ? 9.072 -4.822 4.209 1.00 92.81 133 VAL A CA 1
ATOM 1025 C C . VAL A 1 133 ? 8.924 -3.472 4.910 1.00 92.81 133 VAL A C 1
ATOM 1027 O O . VAL A 1 133 ? 8.276 -3.400 5.948 1.00 92.81 133 VAL A O 1
ATOM 1030 N N . ARG A 1 134 ? 9.429 -2.387 4.310 1.00 94.50 134 ARG A N 1
ATOM 1031 C CA . ARG A 1 134 ? 9.285 -1.039 4.884 1.00 94.50 134 ARG A CA 1
ATOM 1032 C C . ARG A 1 134 ? 7.834 -0.584 4.960 1.00 94.50 134 ARG A C 1
ATOM 1034 O O . ARG A 1 134 ? 7.447 0.008 5.956 1.00 94.50 134 ARG A O 1
ATOM 1041 N N . ILE A 1 135 ? 7.024 -0.863 3.937 1.00 94.44 135 ILE A N 1
ATOM 1042 C CA . ILE A 1 135 ? 5.595 -0.523 3.977 1.00 94.44 135 ILE A CA 1
ATOM 1043 C C . ILE A 1 135 ? 4.924 -1.261 5.140 1.00 94.44 135 ILE A C 1
ATOM 1045 O O . ILE A 1 135 ? 4.152 -0.643 5.863 1.00 94.44 135 ILE A O 1
ATOM 1049 N N . ALA A 1 136 ? 5.230 -2.542 5.363 1.00 94.00 136 ALA A N 1
ATOM 1050 C CA . ALA A 1 136 ? 4.689 -3.293 6.495 1.00 94.00 136 ALA A CA 1
ATOM 1051 C C . ALA A 1 136 ? 5.097 -2.688 7.850 1.00 94.00 136 ALA A C 1
ATOM 1053 O O . ALA A 1 136 ? 4.239 -2.476 8.705 1.00 94.00 136 ALA A O 1
ATOM 1054 N N . GLU A 1 137 ? 6.375 -2.338 8.017 1.00 94.56 137 GLU A N 1
ATOM 1055 C CA . GLU A 1 137 ? 6.886 -1.679 9.227 1.00 94.56 137 GLU A CA 1
ATOM 1056 C C . GLU A 1 137 ? 6.198 -0.330 9.490 1.00 94.56 137 GLU A C 1
ATOM 1058 O O . GLU A 1 137 ? 5.716 -0.088 10.596 1.00 94.56 137 GLU A O 1
ATOM 1063 N N . GLU A 1 138 ? 6.101 0.530 8.472 1.00 95.81 138 GLU A N 1
ATOM 1064 C CA . GLU A 1 138 ? 5.455 1.844 8.586 1.00 95.81 138 GLU A CA 1
ATOM 1065 C C . GLU A 1 138 ? 3.941 1.725 8.799 1.00 95.81 138 GLU A C 1
ATOM 1067 O O . GLU A 1 138 ? 3.353 2.500 9.553 1.00 95.81 138 GLU A O 1
ATOM 1072 N N . THR A 1 139 ? 3.295 0.725 8.193 1.00 93.25 139 THR A N 1
ATOM 1073 C CA . THR A 1 139 ? 1.862 0.463 8.399 1.00 93.25 139 THR A CA 1
ATOM 1074 C C . THR A 1 139 ? 1.596 0.029 9.838 1.00 93.25 139 THR A C 1
ATOM 1076 O O . THR A 1 139 ? 0.650 0.511 10.462 1.00 93.25 139 THR A O 1
ATOM 1079 N N . GLU A 1 140 ? 2.439 -0.840 10.397 1.00 92.25 140 GLU A N 1
ATOM 1080 C CA . GLU A 1 140 ? 2.325 -1.257 11.794 1.00 92.25 140 GLU A CA 1
ATOM 1081 C C . GLU A 1 140 ? 2.608 -0.096 12.754 1.00 92.25 140 GLU A C 1
ATOM 1083 O O . GLU A 1 140 ? 1.876 0.103 13.726 1.00 92.25 140 GLU A O 1
ATOM 1088 N N . LEU A 1 141 ? 3.619 0.726 12.460 1.00 94.31 141 LEU A N 1
ATOM 1089 C CA . LEU A 1 141 ? 3.904 1.933 13.230 1.00 94.31 141 LEU A CA 1
ATOM 1090 C C . LEU A 1 141 ? 2.704 2.887 13.231 1.00 94.31 141 LEU A C 1
ATOM 1092 O O . LEU A 1 141 ? 2.276 3.340 14.296 1.00 94.31 141 LEU A O 1
ATOM 1096 N N . TYR A 1 142 ? 2.134 3.152 12.053 1.00 94.25 142 TYR A N 1
ATOM 1097 C CA . TYR A 1 142 ? 0.932 3.964 11.906 1.00 94.25 142 TYR A CA 1
ATOM 1098 C C . TYR A 1 142 ? -0.233 3.372 12.705 1.00 94.25 142 TYR A C 1
ATOM 1100 O O . TYR A 1 142 ? -0.904 4.097 13.442 1.00 94.25 142 TYR A O 1
ATOM 1108 N N . ARG A 1 143 ? -0.457 2.055 12.627 1.00 91.06 143 ARG A N 1
ATOM 1109 C CA . ARG A 1 143 ? -1.511 1.372 13.388 1.00 91.06 143 ARG A CA 1
ATOM 1110 C C . ARG A 1 143 ? -1.361 1.638 14.881 1.00 91.06 143 ARG A C 1
ATOM 1112 O O . ARG A 1 143 ? -2.302 2.130 15.498 1.00 91.06 143 ARG A O 1
ATOM 1119 N N . LEU A 1 144 ? -0.182 1.373 15.444 1.00 92.06 144 LEU A N 1
ATOM 1120 C CA . LEU A 1 144 ? 0.101 1.555 16.871 1.00 92.06 144 LEU A CA 1
ATOM 1121 C C . LEU A 1 144 ? -0.100 3.008 17.323 1.00 92.06 144 LEU A C 1
ATOM 1123 O O . LEU A 1 144 ? -0.690 3.247 18.376 1.00 92.06 144 LEU A O 1
ATOM 1127 N N . GLN A 1 145 ? 0.334 3.979 16.516 1.00 93.44 145 GLN A N 1
ATOM 1128 C CA . GLN A 1 145 ? 0.140 5.405 16.802 1.00 93.44 145 GLN A CA 1
ATOM 1129 C C . GLN A 1 145 ? -1.340 5.811 16.816 1.00 93.44 145 GLN A C 1
ATOM 1131 O O . GLN A 1 145 ? -1.726 6.695 17.582 1.00 93.44 145 GLN A O 1
ATOM 1136 N N . ASN A 1 146 ? -2.174 5.158 16.004 1.00 93.69 146 ASN A N 1
ATOM 1137 C CA . ASN A 1 146 ? -3.593 5.481 15.877 1.00 93.69 146 ASN A CA 1
ATOM 1138 C C . ASN A 1 146 ? -4.504 4.738 16.864 1.00 93.69 146 ASN A C 1
ATOM 1140 O O . ASN A 1 146 ? -5.660 5.136 17.016 1.00 93.69 146 ASN A O 1
ATOM 1144 N N . ILE A 1 147 ? -4.020 3.712 17.577 1.00 92.62 147 ILE A N 1
ATOM 1145 C CA . ILE A 1 147 ? -4.829 2.956 18.553 1.00 92.62 147 ILE A CA 1
ATOM 1146 C C . ILE A 1 147 ? -5.565 3.869 19.553 1.00 92.62 147 ILE A C 1
ATOM 1148 O O . ILE A 1 147 ? -6.772 3.673 19.725 1.00 92.62 147 ILE A O 1
ATOM 1152 N N . PRO A 1 148 ? -4.940 4.887 20.180 1.00 93.06 148 PRO A N 1
ATOM 1153 C CA . PRO A 1 148 ? -5.644 5.748 21.132 1.00 93.06 148 PRO A CA 1
ATOM 1154 C C . PRO A 1 148 ? -6.804 6.526 20.493 1.00 93.06 148 PRO A C 1
ATOM 1156 O O . PRO A 1 148 ? -7.905 6.566 21.045 1.00 93.06 148 PRO A O 1
ATOM 1159 N N . ALA A 1 149 ? -6.587 7.098 19.303 1.00 93.38 149 ALA A N 1
ATOM 1160 C CA . ALA A 1 149 ? -7.613 7.840 18.569 1.00 93.38 149 ALA A CA 1
ATOM 1161 C C . ALA A 1 149 ? -8.768 6.921 18.134 1.00 93.38 149 ALA A C 1
ATOM 1163 O O . ALA A 1 149 ? -9.941 7.236 18.351 1.00 93.38 149 ALA A O 1
ATOM 1164 N N . MET A 1 150 ? -8.436 5.737 17.612 1.00 91.75 150 MET A N 1
ATOM 1165 C CA . MET A 1 150 ? -9.405 4.707 17.230 1.00 91.75 150 MET A CA 1
ATOM 1166 C C . MET A 1 150 ? -10.218 4.206 18.426 1.00 91.75 150 MET A C 1
ATOM 1168 O O . MET A 1 150 ? -11.421 3.988 18.304 1.00 91.75 150 MET A O 1
ATOM 1172 N N . THR A 1 151 ? -9.594 4.067 19.597 1.00 92.75 151 THR A N 1
ATOM 1173 C CA . THR A 1 151 ? -10.263 3.652 20.840 1.00 92.75 151 THR A CA 1
ATOM 1174 C C . THR A 1 151 ? -11.345 4.657 21.245 1.00 92.75 151 THR A C 1
ATOM 1176 O O . THR A 1 151 ? -12.473 4.263 21.559 1.00 92.75 151 THR A O 1
ATOM 1179 N N . ILE A 1 152 ? -11.029 5.956 21.193 1.00 92.81 152 ILE A N 1
ATOM 1180 C CA . ILE A 1 152 ? -11.972 7.040 21.507 1.00 92.81 152 ILE A CA 1
ATOM 1181 C C . ILE A 1 152 ? -13.120 7.057 20.493 1.00 92.81 152 ILE A C 1
ATOM 1183 O O . ILE A 1 152 ? -14.280 6.942 20.891 1.00 92.81 152 ILE A O 1
ATOM 1187 N N . SER A 1 153 ? -12.799 7.106 19.196 1.00 92.31 153 SER A N 1
ATOM 1188 C CA . SER A 1 153 ? -13.791 7.124 18.111 1.00 92.31 153 SER A CA 1
ATOM 1189 C C . SER A 1 153 ? -14.737 5.919 18.183 1.00 92.31 153 SER A C 1
ATOM 1191 O O . SER A 1 153 ? -15.963 6.056 18.142 1.00 92.31 153 SER A O 1
ATOM 1193 N N . ARG A 1 154 ? -14.194 4.717 18.411 1.00 91.88 154 ARG A N 1
ATOM 1194 C CA . ARG A 1 154 ? -14.986 3.490 18.558 1.00 91.88 154 ARG A CA 1
ATOM 1195 C C . ARG A 1 154 ? -15.927 3.551 19.759 1.00 91.88 154 ARG A C 1
ATOM 1197 O O . ARG A 1 154 ? -17.083 3.137 19.652 1.00 91.88 154 ARG A O 1
ATOM 1204 N N . ARG A 1 155 ? -15.474 4.096 20.890 1.00 91.00 155 ARG A N 1
ATOM 1205 C CA . ARG A 1 155 ? -16.328 4.283 22.069 1.00 91.00 155 ARG A CA 1
ATOM 1206 C C . ARG A 1 155 ? -17.447 5.289 21.808 1.00 91.00 155 ARG A C 1
ATOM 1208 O O . ARG A 1 155 ? -18.583 5.032 22.202 1.00 91.00 155 ARG A O 1
ATOM 1215 N N . GLU A 1 156 ? -17.157 6.404 21.146 1.00 93.44 156 GLU A N 1
ATOM 1216 C CA . GLU A 1 156 ? -18.161 7.409 20.779 1.00 93.44 156 GLU A CA 1
ATOM 1217 C C . GLU A 1 156 ? -19.230 6.829 19.847 1.00 93.44 156 GLU A C 1
ATOM 1219 O O . GLU A 1 156 ? -20.425 6.994 20.109 1.00 93.44 156 GLU A O 1
ATOM 1224 N N . LYS A 1 157 ? -18.824 6.053 18.832 1.00 91.62 157 LYS A N 1
ATOM 1225 C CA . LYS A 1 157 ? -19.749 5.321 17.949 1.00 91.62 157 LYS A CA 1
ATOM 1226 C C . LYS A 1 157 ? -20.649 4.365 18.745 1.00 91.62 157 LYS A C 1
ATOM 1228 O O . LYS A 1 157 ? -21.863 4.335 18.531 1.00 91.62 157 LYS A O 1
ATOM 1233 N N . LEU A 1 158 ? -20.096 3.623 19.709 1.00 91.62 158 LEU A N 1
ATOM 1234 C CA . LEU A 1 158 ? -20.879 2.725 20.570 1.00 91.62 158 LEU A CA 1
ATOM 1235 C C . LEU A 1 158 ? -21.834 3.476 21.509 1.00 91.62 158 LEU A C 1
ATOM 1237 O O . LEU A 1 158 ? -22.974 3.044 21.675 1.00 91.62 158 LEU A O 1
ATOM 1241 N N . LEU A 1 159 ? -21.430 4.621 22.066 1.00 92.00 159 LEU A N 1
ATOM 1242 C CA . LEU A 1 159 ? -22.314 5.484 22.861 1.00 92.00 159 LEU A CA 1
ATOM 1243 C C . LEU A 1 159 ? -23.468 6.040 22.017 1.00 92.00 159 LEU A C 1
ATOM 1245 O O . LEU A 1 159 ? -24.618 6.028 22.457 1.00 92.00 159 LEU A O 1
ATOM 1249 N N . ALA A 1 160 ? -23.191 6.471 20.784 1.00 92.69 160 ALA A N 1
ATOM 1250 C CA . ALA A 1 160 ? -24.216 6.936 19.853 1.00 92.69 160 ALA A CA 1
ATOM 1251 C C . ALA A 1 160 ? -25.216 5.822 19.491 1.00 92.69 160 ALA A C 1
ATOM 1253 O O . ALA A 1 160 ? -26.418 6.076 19.377 1.00 92.69 160 ALA A O 1
ATOM 1254 N N . ARG A 1 161 ? -24.745 4.575 19.353 1.00 89.81 161 ARG A N 1
ATOM 1255 C CA . ARG A 1 161 ? -25.609 3.398 19.164 1.00 89.81 161 ARG A CA 1
ATOM 1256 C C . ARG A 1 161 ? -26.418 3.077 20.421 1.00 89.81 161 ARG A C 1
ATOM 1258 O O . ARG A 1 161 ? -27.616 2.844 20.301 1.00 89.81 161 ARG A O 1
ATOM 1265 N N . GLN A 1 162 ? -25.819 3.153 21.609 1.00 91.94 162 GLN A N 1
ATOM 1266 C CA . GLN A 1 162 ? -26.515 2.940 22.883 1.00 91.94 162 GLN A CA 1
ATOM 1267 C C . GLN A 1 162 ? -27.625 3.971 23.129 1.00 91.94 162 GLN A C 1
ATOM 1269 O O . GLN A 1 162 ? -28.679 3.637 23.669 1.00 91.94 162 GLN A O 1
ATOM 1274 N N . ALA A 1 163 ? -27.430 5.217 22.688 1.00 91.69 163 ALA A N 1
ATOM 1275 C CA . ALA A 1 163 ? -28.470 6.240 22.748 1.00 91.69 163 ALA A CA 1
ATOM 1276 C C . ALA A 1 163 ? -29.704 5.886 21.891 1.00 91.69 163 ALA A C 1
ATOM 1278 O O . ALA A 1 163 ? -30.817 6.293 22.227 1.00 91.69 163 ALA A O 1
ATOM 1279 N N . LYS A 1 164 ? -29.522 5.125 20.800 1.00 93.56 164 LYS A N 1
ATOM 1280 C CA . LYS A 1 164 ? -30.607 4.632 19.933 1.00 93.56 164 LYS A CA 1
ATOM 1281 C C . LYS A 1 164 ? -31.204 3.314 20.439 1.00 93.56 164 LYS A C 1
ATOM 1283 O O . LYS A 1 164 ? -32.421 3.152 20.400 1.00 93.56 164 LYS A O 1
ATOM 1288 N N . ASP A 1 165 ? -30.367 2.394 20.917 1.00 90.56 165 ASP A N 1
ATOM 1289 C CA . ASP A 1 165 ? -30.770 1.116 21.508 1.00 90.56 165 ASP A CA 1
ATOM 1290 C C . ASP A 1 165 ? -30.073 0.890 22.865 1.00 90.56 165 ASP A C 1
ATOM 1292 O O . ASP A 1 165 ? -28.894 0.525 22.907 1.00 90.56 165 ASP A O 1
ATOM 1296 N N . PRO A 1 166 ? -30.802 1.028 23.989 1.00 89.38 166 PRO A N 1
ATOM 1297 C CA . PRO A 1 166 ? -30.252 0.836 25.330 1.00 89.38 166 PRO A CA 1
ATOM 1298 C C . PRO A 1 166 ? -29.694 -0.567 25.621 1.00 89.38 166 PRO A C 1
ATOM 1300 O O . PRO A 1 166 ? -29.071 -0.757 26.665 1.00 89.38 166 PRO A O 1
ATOM 1303 N N . ARG A 1 167 ? -29.932 -1.566 24.758 1.00 90.94 167 ARG A N 1
ATOM 1304 C CA . ARG A 1 167 ? -29.366 -2.919 24.911 1.00 90.94 167 ARG A CA 1
ATOM 1305 C C . ARG A 1 167 ? -27.900 -3.015 24.496 1.00 90.94 167 ARG A C 1
ATOM 1307 O O . ARG A 1 167 ? -27.248 -3.997 24.845 1.00 90.94 167 ARG A O 1
ATOM 1314 N N . VAL A 1 168 ? -27.386 -2.033 23.758 1.00 87.12 168 VAL A N 1
ATOM 1315 C CA . VAL A 1 168 ? -25.994 -2.023 23.299 1.00 87.12 168 VAL A CA 1
ATOM 1316 C C . VAL A 1 168 ? -25.064 -1.828 24.497 1.00 87.12 168 VAL A C 1
ATOM 1318 O O . VAL A 1 168 ? -25.168 -0.848 25.239 1.00 87.12 168 VAL A O 1
ATOM 1321 N N . SER A 1 169 ? -24.148 -2.779 24.683 1.00 89.25 169 SER A N 1
ATOM 1322 C CA . SER A 1 169 ? -23.076 -2.679 25.672 1.00 89.25 169 SER A CA 1
ATOM 1323 C C . SER A 1 169 ? -21.965 -1.776 25.143 1.00 89.25 169 SER A C 1
ATOM 1325 O O . SER A 1 169 ? -21.566 -1.892 23.985 1.00 89.25 169 SER A O 1
ATOM 1327 N N . VAL A 1 170 ? -21.450 -0.895 25.999 1.00 91.19 170 VAL A N 1
ATOM 1328 C CA . VAL A 1 170 ? -20.321 -0.016 25.679 1.00 91.19 170 VAL A CA 1
ATOM 1329 C C . VAL A 1 170 ? -19.161 -0.405 26.593 1.00 91.19 170 VAL A C 1
ATOM 1331 O O . VAL A 1 170 ? -19.211 -0.089 27.786 1.00 91.19 170 VAL A O 1
ATOM 1334 N N . PRO A 1 171 ? -18.140 -1.110 26.074 1.00 91.50 171 PRO A N 1
ATOM 1335 C CA . PRO A 1 171 ? -16.957 -1.458 26.849 1.00 91.50 171 PRO A CA 1
ATOM 1336 C C . PRO A 1 171 ? -16.190 -0.209 27.297 1.00 91.50 171 PRO A C 1
ATOM 1338 O O . PRO A 1 171 ? -16.396 0.902 26.789 1.00 91.50 171 PRO A O 1
ATOM 1341 N N . ASN A 1 172 ? -15.303 -0.376 28.278 1.00 92.88 172 ASN A N 1
ATOM 1342 C CA . ASN A 1 172 ? -14.445 0.725 28.703 1.00 92.88 172 ASN A CA 1
ATOM 1343 C C . ASN A 1 172 ? -13.328 0.985 27.654 1.00 92.88 172 ASN A C 1
ATOM 1345 O O . ASN A 1 172 ? -13.199 0.243 26.684 1.00 92.88 172 ASN A O 1
ATOM 1349 N N . LEU A 1 173 ? -12.547 2.065 27.811 1.00 92.94 173 LEU A N 1
ATOM 1350 C CA . LEU A 1 173 ? -11.485 2.387 26.841 1.00 92.94 173 LEU A CA 1
ATOM 1351 C C . LEU A 1 173 ? -10.373 1.326 26.845 1.00 92.94 173 LEU A C 1
ATOM 1353 O O . LEU A 1 173 ? -9.906 0.959 25.777 1.00 92.94 173 LEU A O 1
ATOM 1357 N N . GLU A 1 174 ? -10.002 0.805 28.017 1.00 94.31 174 GLU A N 1
ATOM 1358 C CA . GLU A 1 174 ? -8.952 -0.211 28.176 1.00 94.31 174 GLU A CA 1
ATOM 1359 C C . GLU A 1 174 ? -9.330 -1.525 27.477 1.00 94.31 174 GLU A C 1
ATOM 1361 O O . GLU A 1 174 ? -8.494 -2.137 26.822 1.00 94.31 174 GLU A O 1
ATOM 1366 N N . ASP A 1 175 ? -10.600 -1.932 27.553 1.00 93.38 175 ASP A N 1
ATOM 1367 C CA . ASP A 1 175 ? -11.116 -3.132 26.890 1.00 93.38 175 ASP A CA 1
ATOM 1368 C C . ASP A 1 175 ? -11.077 -2.974 25.364 1.00 93.38 175 ASP A C 1
ATOM 1370 O O . ASP A 1 175 ? -10.703 -3.905 24.652 1.00 93.38 175 ASP A O 1
ATOM 1374 N N . ILE A 1 176 ? -11.459 -1.794 24.858 1.00 91.62 176 ILE A N 1
ATOM 1375 C CA . ILE A 1 176 ? -11.436 -1.482 23.421 1.00 91.62 176 ILE A CA 1
ATOM 1376 C C . ILE A 1 176 ? -9.992 -1.426 22.915 1.00 91.62 176 ILE A C 1
ATOM 1378 O O . ILE A 1 176 ? -9.686 -1.992 21.869 1.00 91.62 176 ILE A O 1
ATOM 1382 N N . GLU A 1 177 ? -9.097 -0.778 23.655 1.00 92.12 177 GLU A N 1
ATOM 1383 C CA . GLU A 1 177 ? -7.678 -0.694 23.320 1.00 92.12 177 GLU A CA 1
ATOM 1384 C C . GLU A 1 177 ? -7.014 -2.077 23.348 1.00 92.12 177 GLU A C 1
ATOM 1386 O O . GLU A 1 177 ? -6.282 -2.436 22.424 1.00 92.12 177 GLU A O 1
ATOM 1391 N N . ALA A 1 178 ? -7.298 -2.892 24.368 1.00 92.75 178 ALA A N 1
ATOM 1392 C CA . ALA A 1 178 ? -6.806 -4.263 24.455 1.00 92.75 178 ALA A CA 1
ATOM 1393 C C . ALA A 1 178 ? -7.296 -5.111 23.277 1.00 92.75 178 ALA A C 1
ATOM 1395 O O . ALA A 1 178 ? -6.549 -5.941 22.770 1.00 92.75 178 ALA A O 1
ATOM 1396 N N . ASP A 1 179 ? -8.530 -4.891 22.821 1.00 90.00 179 ASP A N 1
ATOM 1397 C CA . ASP A 1 179 ? -9.085 -5.540 21.637 1.00 90.00 179 ASP A CA 1
ATOM 1398 C C . ASP A 1 179 ? -8.352 -5.132 20.350 1.00 90.00 179 ASP A C 1
ATOM 1400 O O . ASP A 1 179 ? -7.934 -5.998 19.585 1.00 90.00 179 ASP A O 1
ATOM 1404 N N . LEU A 1 180 ? -8.100 -3.834 20.153 1.00 89.25 180 LEU A N 1
ATOM 1405 C CA . LEU A 1 180 ? -7.332 -3.320 19.008 1.00 89.25 180 LEU A CA 1
ATOM 1406 C C . LEU A 1 180 ? -5.869 -3.798 19.001 1.00 89.25 180 LEU A C 1
ATOM 1408 O O . LEU A 1 180 ? -5.256 -3.922 17.941 1.00 89.25 180 LEU A O 1
ATOM 1412 N N . ASN A 1 181 ? -5.303 -4.102 20.168 1.00 90.75 181 ASN A N 1
ATOM 1413 C CA . ASN A 1 181 ? -3.950 -4.642 20.294 1.00 90.75 181 ASN A CA 1
ATOM 1414 C C . ASN A 1 181 ? -3.840 -6.148 20.000 1.00 90.75 181 ASN A C 1
ATOM 1416 O O . ASN A 1 181 ? -2.725 -6.644 19.865 1.00 90.75 181 ASN A O 1
ATOM 1420 N N . LYS A 1 182 ? -4.953 -6.889 19.885 1.00 91.00 182 LYS A N 1
ATOM 1421 C CA . LYS A 1 182 ? -4.913 -8.328 19.548 1.00 91.00 182 LYS A CA 1
ATOM 1422 C C . LYS A 1 182 ? -4.543 -8.595 18.092 1.00 91.00 182 LYS A C 1
ATOM 1424 O O . LYS A 1 182 ? -4.114 -9.705 17.786 1.00 91.00 182 LYS A O 1
ATOM 1429 N N . PHE A 1 183 ? -4.749 -7.616 17.213 1.00 87.62 183 PHE A N 1
ATOM 1430 C CA . PHE A 1 183 ? -4.454 -7.754 15.791 1.00 87.62 183 PHE A CA 1
ATOM 1431 C C . PHE A 1 183 ? -2.970 -8.045 15.577 1.00 87.62 183 PHE A C 1
ATOM 1433 O O . PHE A 1 183 ? -2.106 -7.345 16.112 1.00 87.62 183 PHE A O 1
ATOM 1440 N N . LYS A 1 184 ? -2.688 -9.084 14.785 1.00 89.69 184 LYS A N 1
ATOM 1441 C CA . LYS A 1 184 ? -1.317 -9.413 14.388 1.00 89.69 184 LYS A CA 1
ATOM 1442 C C . LYS A 1 184 ? -0.752 -8.300 13.489 1.00 89.69 184 LYS A C 1
ATOM 1444 O O . LYS A 1 184 ? -1.516 -7.734 12.703 1.00 89.69 184 LYS A O 1
ATOM 1449 N N . PRO A 1 185 ? 0.558 -8.003 13.575 1.00 90.38 185 PRO A N 1
ATOM 1450 C CA . PRO A 1 185 ? 1.206 -7.086 12.648 1.00 90.38 185 PRO A CA 1
ATOM 1451 C C . PRO A 1 185 ? 1.040 -7.544 11.202 1.00 90.38 185 PRO A C 1
ATOM 1453 O O . PRO A 1 185 ? 1.189 -8.733 10.911 1.00 90.38 185 PRO A O 1
ATOM 1456 N N . ILE A 1 186 ? 0.781 -6.586 10.315 1.00 89.44 186 ILE A N 1
ATOM 1457 C CA . ILE A 1 186 ? 0.655 -6.837 8.878 1.00 89.44 186 ILE A CA 1
ATOM 1458 C C . ILE A 1 186 ? 2.025 -7.224 8.323 1.00 89.44 186 ILE A C 1
ATOM 1460 O O . ILE A 1 186 ? 3.027 -6.548 8.561 1.00 89.44 186 ILE A O 1
ATOM 1464 N N . GLN A 1 187 ? 2.075 -8.306 7.559 1.00 90.69 187 GLN A N 1
ATOM 1465 C CA . GLN A 1 187 ? 3.276 -8.801 6.912 1.00 90.69 187 GLN A CA 1
ATOM 1466 C C . GLN A 1 187 ? 3.393 -8.289 5.474 1.00 90.69 187 GLN A C 1
ATOM 1468 O O . GLN A 1 187 ? 2.412 -8.081 4.763 1.00 90.69 187 GLN A O 1
ATOM 1473 N N . ALA A 1 188 ? 4.632 -8.158 4.995 1.00 92.50 188 ALA A N 1
ATOM 1474 C CA . ALA A 1 188 ? 4.923 -7.653 3.652 1.00 92.50 188 ALA A CA 1
ATOM 1475 C C . ALA A 1 188 ? 4.194 -8.424 2.533 1.00 92.50 188 ALA A C 1
ATOM 1477 O O . ALA A 1 188 ? 3.758 -7.828 1.550 1.00 92.50 188 ALA A O 1
ATOM 1478 N N . HIS A 1 189 ? 4.045 -9.744 2.674 1.00 91.00 189 HIS A N 1
ATOM 1479 C CA . HIS A 1 189 ? 3.394 -10.576 1.663 1.00 91.00 189 HIS A CA 1
ATOM 1480 C C . HIS A 1 189 ? 1.870 -10.352 1.605 1.00 91.00 189 HIS A C 1
ATOM 1482 O O . HIS A 1 189 ? 1.292 -10.416 0.522 1.00 91.00 189 HIS A O 1
ATOM 1488 N N . GLU A 1 190 ? 1.230 -10.007 2.726 1.00 90.56 190 GLU A N 1
ATOM 1489 C CA . GLU A 1 190 ? -0.196 -9.657 2.773 1.00 90.56 190 GLU A CA 1
ATOM 1490 C C . GLU A 1 190 ? -0.464 -8.374 1.974 1.00 90.56 190 GLU A C 1
ATOM 1492 O O . GLU A 1 190 ? -1.422 -8.296 1.207 1.00 90.56 190 GLU A O 1
ATOM 1497 N N . ILE A 1 191 ? 0.444 -7.398 2.059 1.00 92.94 191 ILE A N 1
ATOM 1498 C CA . ILE A 1 191 ? 0.377 -6.158 1.271 1.00 92.94 191 ILE A CA 1
ATOM 1499 C C . ILE A 1 191 ? 0.505 -6.463 -0.225 1.00 92.94 191 ILE A C 1
ATOM 1501 O O . ILE A 1 191 ? -0.259 -5.939 -1.039 1.00 92.94 191 ILE A O 1
ATOM 1505 N N . VAL A 1 192 ? 1.431 -7.351 -0.599 1.00 93.50 192 VAL A N 1
ATOM 1506 C CA . VAL A 1 192 ? 1.587 -7.796 -1.992 1.00 93.50 192 VAL A CA 1
ATOM 1507 C C . VAL A 1 192 ? 0.310 -8.481 -2.494 1.00 93.50 192 VAL A C 1
ATOM 1509 O O . VAL A 1 192 ? -0.106 -8.222 -3.625 1.00 93.50 192 VAL A O 1
ATOM 1512 N N . HIS A 1 193 ? -0.354 -9.297 -1.668 1.00 91.44 193 HIS A N 1
ATOM 1513 C CA . HIS A 1 193 ? -1.637 -9.914 -2.021 1.00 91.44 193 HIS A CA 1
ATOM 1514 C C . HIS A 1 193 ? -2.742 -8.877 -2.250 1.00 91.44 193 HIS A C 1
ATOM 1516 O O . HIS A 1 193 ? -3.448 -8.957 -3.256 1.00 91.44 193 HIS A O 1
ATOM 1522 N N . VAL A 1 194 ? -2.864 -7.865 -1.386 1.00 92.31 194 VAL A N 1
ATOM 1523 C CA . VAL A 1 194 ? -3.836 -6.772 -1.571 1.00 92.31 194 VAL A CA 1
ATOM 1524 C C . VAL A 1 194 ? -3.582 -6.029 -2.883 1.00 92.31 194 VAL A C 1
ATOM 1526 O O . VAL A 1 194 ? -4.509 -5.800 -3.661 1.00 92.31 194 VAL A O 1
ATOM 1529 N N . VAL A 1 195 ? -2.325 -5.709 -3.188 1.00 91.38 195 VAL A N 1
ATOM 1530 C CA . VAL A 1 195 ? -1.956 -5.057 -4.453 1.00 91.38 195 VAL A CA 1
ATOM 1531 C C . VAL A 1 195 ? -2.286 -5.945 -5.656 1.00 91.38 195 VAL A C 1
ATOM 1533 O O . VAL A 1 195 ? -2.824 -5.456 -6.650 1.00 91.38 195 VAL A O 1
ATOM 1536 N N . ALA A 1 196 ? -2.046 -7.254 -5.571 1.00 88.94 196 ALA A N 1
ATOM 1537 C CA . ALA A 1 196 ? -2.431 -8.195 -6.619 1.00 88.94 196 ALA A CA 1
ATOM 1538 C C . ALA A 1 196 ? -3.956 -8.232 -6.840 1.00 88.94 196 ALA A C 1
ATOM 1540 O O . ALA A 1 196 ? -4.405 -8.265 -7.988 1.00 88.94 196 ALA A O 1
ATOM 1541 N N . LEU A 1 197 ? -4.758 -8.152 -5.772 1.00 89.06 197 LEU A N 1
ATOM 1542 C CA . LEU A 1 197 ? -6.218 -8.041 -5.868 1.00 89.06 197 LEU A CA 1
ATOM 1543 C C . LEU A 1 197 ? -6.653 -6.731 -6.544 1.00 89.06 197 LEU A C 1
ATOM 1545 O O . LEU A 1 197 ? -7.571 -6.743 -7.367 1.00 89.06 197 LEU A O 1
ATOM 1549 N N . LEU A 1 198 ? -5.974 -5.613 -6.264 1.00 89.31 198 LEU A N 1
ATOM 1550 C CA . LEU A 1 198 ? -6.222 -4.339 -6.950 1.00 89.31 198 LEU A CA 1
ATOM 1551 C C . LEU A 1 198 ? -5.903 -4.431 -8.447 1.00 89.31 198 LEU A C 1
ATOM 1553 O O . LEU A 1 198 ? -6.709 -3.991 -9.269 1.00 89.31 198 LEU A O 1
ATOM 1557 N N . PHE A 1 199 ? -4.784 -5.061 -8.817 1.00 87.25 199 PHE A N 1
ATOM 1558 C CA . PHE A 1 199 ? -4.461 -5.331 -10.221 1.00 87.25 199 PHE A CA 1
ATOM 1559 C C . PHE A 1 199 ? -5.517 -6.212 -10.889 1.00 87.25 199 PHE A C 1
ATOM 1561 O O . PHE A 1 199 ? -5.975 -5.889 -11.985 1.00 87.25 199 PHE A O 1
ATOM 1568 N N . ALA A 1 200 ? -5.949 -7.288 -10.228 1.00 87.75 200 ALA A N 1
ATOM 1569 C CA . ALA A 1 200 ? -6.999 -8.158 -10.745 1.00 87.75 200 ALA A CA 1
ATOM 1570 C C . ALA A 1 200 ? -8.301 -7.380 -10.989 1.00 87.75 200 ALA A C 1
ATOM 1572 O O . ALA A 1 200 ? -8.911 -7.531 -12.045 1.00 87.75 200 ALA A O 1
ATOM 1573 N N . ARG A 1 201 ? -8.685 -6.486 -10.068 1.00 84.19 201 ARG A N 1
ATOM 1574 C CA . ARG A 1 201 ? -9.866 -5.622 -10.216 1.00 84.19 201 ARG A CA 1
ATOM 1575 C C . ARG A 1 201 ? -9.716 -4.600 -11.345 1.00 84.19 201 ARG A C 1
ATOM 1577 O O . ARG A 1 201 ? -10.694 -4.325 -12.032 1.00 84.19 201 ARG A O 1
ATOM 1584 N N . ALA A 1 202 ? -8.525 -4.040 -11.542 1.00 87.38 202 ALA A N 1
ATOM 1585 C CA . ALA A 1 202 ? -8.263 -3.091 -12.623 1.00 87.38 202 ALA A CA 1
ATOM 1586 C C . ALA A 1 202 ? -8.319 -3.761 -14.007 1.00 87.38 202 ALA A C 1
ATOM 1588 O O . ALA A 1 202 ? -8.841 -3.180 -14.956 1.00 87.38 202 ALA A O 1
ATOM 1589 N N . VAL A 1 203 ? -7.809 -4.993 -14.118 1.00 85.12 203 VAL A N 1
ATOM 1590 C CA . VAL A 1 203 ? -7.771 -5.757 -15.378 1.00 85.12 203 VAL A CA 1
ATOM 1591 C C . VAL A 1 203 ? -9.115 -6.423 -15.687 1.00 85.12 203 VAL A C 1
ATOM 1593 O O . VAL A 1 203 ? -9.542 -6.454 -16.840 1.00 85.12 203 VAL A O 1
ATOM 1596 N N . ALA A 1 204 ? -9.794 -6.947 -14.668 1.00 81.12 204 ALA A N 1
ATOM 1597 C CA . ALA A 1 204 ? -11.103 -7.578 -14.771 1.00 81.12 204 ALA A CA 1
ATOM 1598 C C . ALA A 1 204 ? -12.098 -6.846 -13.854 1.00 81.12 204 ALA A C 1
ATOM 1600 O O . ALA A 1 204 ? -12.404 -7.329 -12.759 1.00 81.12 204 ALA A O 1
ATOM 1601 N N . PRO A 1 205 ? -12.610 -5.674 -14.276 1.00 73.81 205 PRO A N 1
ATOM 1602 C CA . PRO A 1 205 ? -13.555 -4.919 -13.471 1.00 73.81 205 PRO A CA 1
ATOM 1603 C C . PRO A 1 205 ? -14.818 -5.751 -13.243 1.00 73.81 205 PRO A C 1
ATOM 1605 O O . PRO A 1 205 ? -15.567 -6.049 -14.176 1.00 73.81 205 PRO A O 1
ATOM 1608 N N . ILE A 1 206 ? -15.057 -6.131 -11.986 1.00 65.56 206 ILE A N 1
ATOM 1609 C CA . ILE A 1 206 ? -16.320 -6.739 -11.569 1.00 65.56 206 ILE A CA 1
ATOM 1610 C C . ILE A 1 206 ? -17.389 -5.654 -11.719 1.00 65.56 206 ILE A C 1
ATOM 1612 O O . ILE A 1 206 ? -17.365 -4.639 -11.025 1.00 65.56 206 ILE A O 1
ATOM 1616 N N . ARG A 1 207 ? -18.285 -5.849 -12.690 1.00 57.62 207 ARG A N 1
ATOM 1617 C CA . ARG A 1 207 ? -19.350 -4.897 -13.049 1.00 57.62 207 ARG A CA 1
ATOM 1618 C C . ARG A 1 207 ? -20.550 -4.949 -12.104 1.00 57.62 207 ARG A C 1
ATOM 1620 O O . ARG A 1 207 ? -21.395 -4.062 -12.175 1.00 57.62 207 ARG A O 1
ATOM 1627 N N . ASP A 1 208 ? -20.599 -5.945 -11.226 1.00 56.47 208 ASP A N 1
ATOM 1628 C CA . ASP A 1 208 ? -21.667 -6.115 -10.250 1.00 56.47 208 ASP A CA 1
ATOM 1629 C C . ASP A 1 208 ? -21.194 -5.591 -8.890 1.00 56.47 208 ASP A C 1
ATOM 1631 O O . ASP A 1 208 ? -20.142 -5.973 -8.376 1.00 56.47 208 ASP A O 1
ATOM 1635 N N . GLY A 1 209 ? -21.937 -4.632 -8.340 1.00 52.06 209 GLY A N 1
ATOM 1636 C CA . GLY A 1 209 ? -21.593 -3.991 -7.076 1.00 52.06 209 GLY A CA 1
ATOM 1637 C C . GLY A 1 209 ? -21.617 -4.962 -5.893 1.00 52.06 209 GLY A C 1
ATOM 1638 O O . GLY A 1 209 ? -22.284 -5.994 -5.922 1.00 52.06 209 GLY A O 1
ATOM 1639 N N . LEU A 1 210 ? -20.959 -4.557 -4.802 1.00 50.81 210 LEU A N 1
ATOM 1640 C CA . LEU A 1 210 ? -20.960 -5.219 -3.485 1.00 50.81 210 LEU A CA 1
ATOM 1641 C C . LEU A 1 210 ? -22.364 -5.507 -2.907 1.00 50.81 210 LEU A C 1
ATOM 1643 O O . LEU A 1 210 ? -22.476 -6.219 -1.923 1.00 50.81 210 LEU A O 1
ATOM 1647 N N . ALA A 1 211 ? -23.438 -4.998 -3.516 1.00 53.00 211 ALA A N 1
ATOM 1648 C CA . ALA A 1 211 ? -24.823 -5.207 -3.093 1.00 53.00 211 ALA A CA 1
ATOM 1649 C C . ALA A 1 211 ? -25.349 -6.649 -3.275 1.00 53.00 211 ALA A C 1
ATOM 1651 O O . ALA A 1 211 ? -26.466 -6.942 -2.849 1.00 53.00 211 ALA A O 1
ATOM 1652 N N . HIS A 1 212 ? -24.593 -7.532 -3.936 1.00 45.81 212 HIS A N 1
ATOM 1653 C CA . HIS A 1 212 ? -24.971 -8.934 -4.163 1.00 45.81 212 HIS A CA 1
ATOM 1654 C C . HIS A 1 212 ? -24.146 -9.957 -3.368 1.00 45.81 212 HIS A C 1
ATOM 1656 O O . HIS A 1 212 ? -24.337 -11.156 -3.580 1.00 45.81 212 HIS A O 1
ATOM 1662 N N . HIS A 1 213 ? -23.273 -9.501 -2.465 1.00 41.88 213 HIS A N 1
ATOM 1663 C CA . HIS A 1 213 ? -22.524 -10.352 -1.540 1.00 41.88 213 HIS A CA 1
ATOM 1664 C C . HIS A 1 213 ? -23.047 -10.235 -0.109 1.00 41.88 213 HIS A C 1
ATOM 1666 O O . HIS A 1 213 ? -23.416 -9.111 0.295 1.00 41.88 213 HIS A O 1
#

Secondary structure (DSSP, 8-state):
-GGGTSS--S-SPPTT----------------TT-TTTTTTT----TT----------------TT----HHHHHHHHHH------TTTGGG--PPPPSS---S--S--HHHHHHTT-HHHHHHHHS-HHHHHHHHHHHHHHHHHHHHHHHHHHHHHHHHHHHH-TT-----HHHHHHHHTTSPPPPHHHHHHHHHHHHHHHHS---S-GGG-

pLDDT: mean 73.5, std 20.37, range [36.5, 95.81]

Sequence (213 aa):
MEGLRKERLFGPTAEDDVSVVATADLSDCESDADDEDVMTDNAIAPEGVEDVDDVEMNEGDLDTGTFDLTDDDLRTIAESGWVTYDEEHSGNLQVDAATDYYDGKYGPTRSAIAYADSPLGMFFYFLPKELWVRIAEETELYRLQNIPAMTISRREKLLARQAKDPRVSVPNLEDIEADLNKFKPIQAHEIVHVVALLFARAVAPIRDGLAHH

Organism: Phytophthora sojae (strain P6497) (NCBI:txid1094619)

Foldseek 3Di:
DCVVVPDPVDPDFDPPQPQDDPDDPPPPPPPPVPPPCPPVVPVCPPPDPDDPDPDPPPPPDPPPPDDPADPVNVVCCVVVPDPDCPPVNVVVDDDPPDPDDDPDDDDDGPCCVVQVVPPVSNVCSVVPLVNLQVVLVVVQVVLVVCLQVCLVVVQVVQVVVCVVPVVRDRDDSVVSSVVSVVDDRDHSVVVVVVVVVVVVCVVPPPPDDPPVD

Mean predicted aligned error: 16.8 Å

=== Feature glossary ===
A reading guide for the features in this record.

Start from the sequence.

  · Sequence gives the chain of amino acids in standard one-letter code (A=alanine, C=cysteine, …, Y=tyrosine), read N→C. It is the only feature that is directly encoded by the gene; all structural features are derived from the folded form of this sequence.

Fold it, and you get atomic coordinates and the backbone conformation that goes with them.

  · Structure coordinates are given as an mmCIF _atom_site loop: one row per atom with element, residue name, chain id, sequence number, and x/y/z position in Å. Only the four main-chain atoms per residue are included here; side chains are omitted to keep the record compact.

  · Backbone dihedral angles. Every residue except chain termini has a φ (preceding-C → N → Cα → C) and a ψ (N → Cα → C → next-N). They are reported in degrees following the IUPAC sign convention. Secondary structure is essentially a statement about which (φ, ψ) basin each residue occupies.

  · Eight-state secondary structure (DSSP): H is the canonical α-helix, G the tighter 3₁₀-helix, I the wider π-helix; E/B are β-structure, T and S are turns and bends, and '-' is everything else. DSSP derives these from the pattern of main-chain N–H···O=C hydrogen bonds, not from the sequence.

  · SS3 is a coarse helix/strand/coil call (letters a/b/c) made by the P-SEA algorithm from inter-Cα distances and dihedrals. It is less detailed than DSSP but needs only Cα positions.

Summarize the fold with a handful of shape descriptors and a per-residue structural alphabet.

  · Radius of gyration (Rg) is the root-mean-square distance of Cα atoms from their centroid — a single number for overall size and compactness. A globular domain of N residues has Rg ≈ 2.2·N^0.38 Å; an extended or disordered chain has a much larger Rg. The Cα contact count is the number of residue pairs whose Cα atoms are within 8 Å and are more than four positions apart in sequence — a standard proxy for tertiary packing density. The bounding box is the smallest axis-aligned box enclosing all Cα atoms.

  · 3Di is Foldseek's structural alphabet. Each residue is assigned one of twenty discrete states based on how its Cα sits relative to its spatial (not sequential) neighbors. Aligning 3Di strings finds structural homologs roughly as well as full 3D superposition, but orders of magnitude faster.

  · Solvent-accessible surface area (SASA) is the area in Å² traced out by the centre of a 1.4 Å probe sphere (a water molecule) rolled over the protein's van der Waals surface (Shrake–Rupley / Lee–Richards construction). Buried residues have near-zero SASA; fully exposed residues can exceed 200 Å². The total SASA scales roughly with the number of surface residues.

Ask how reliable the model is.

  · For AlphaFold models, the B-factor field carries pLDDT — the model's own estimate of local accuracy on a 0–100 scale. Regions with pLDDT<50 should be treated as essentially unmodeled; they often correspond to intrinsically disordered segments.

  · For experimental (PDB) structures, the B-factor (temperature factor) quantifies the positional spread of each atom in the crystal — a combination of thermal vibration and static disorder — in units of Å². High B-factors mark flexible loops or poorly resolved regions; low B-factors mark the rigid, well-ordered core.

  · Predicted Aligned Error (PAE) is an AlphaFold confidence matrix: entry (i, j) is the expected error in the position of residue j, in ångströms, when the prediction is superimposed on the true structure at residue i. Low PAE within a block of residues means that block is internally rigid and well-predicted; high PAE between two blocks means their relative placement is uncertain even if each block individually is confident.

Place it in context: what it resembles, what it is annotated as, and how it looks.

  · Structural nearest neighbors (via Foldseek easy-search vs the PDB). Reported per hit: target PDB id, E-value, and alignment TM-score. A TM-score above ~0.5 is the conventional threshold for 'same fold'.

  · Functional annotations link the protein to curated databases. InterPro entries identify conserved domains and families by matching the sequence against member-database signatures (Pfam, PROSITE, CDD, …). Gene Ontology (GO) terms describe molecular function, biologi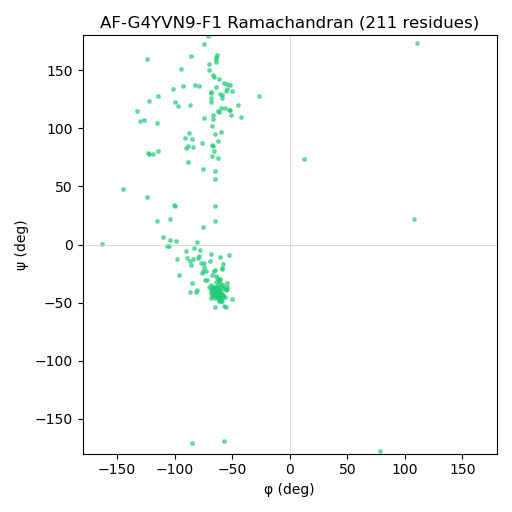cal process, and cellular component in a controlled vocabulary. CATH places the structure in a hierarchical fold classification (Class/Architecture/Topology/Homologous-superfamily). The organism is the source species.

  · The contact map is a binary N×N matrix image: pixel (i, j) is dark where Cα_i and Cα_j are within 8 Å and |i−j|>4. Because the |i−j|>4 filter removes local helical contacts, off-diagonal stripes parallel to the main diagonal indicate parallel β-sheets; stripes perpendicular to it indicate antiparallel β-sheets. The Ramachandran plot scatters every residue's (φ, ψ) pair against the sterically allowed regions. The PAE heatmap renders the predicted-aligned-error matrix.

  · Six rendered views show the 3D structure from the faces of a cube — i.e. along ±x, ±y, ±z. Rendering representation is drawn randomly per protein from cartoon (secondary-structure ribbons), sticks (backbone bonds), or molecular surface; coloring is either N→C rainbow (blue at the N-terminus through red at the C-terminus) or one color per chain.